Protein AF-A0A061HYV7-F1 (afdb_monomer_lite)

Organism: Cricetulus griseus (NCBI:txid10029)

Secondary structure (DSSP, 8-state):
-------SSSSSSTT---TT----SS-HHHHHHHHHHHHHHHHHHHHHHHHHS-SSPPPHHHHHHHHHHHHHHHIIIIIIHHHHHHTTTTTT---HHHHHHHHHTT---HHHHHHTTTTTS-TT-IIIIIIIIIIIHHHHHHHHHHHHHHHHHHHHHHHHHHHHHHHHHHHS---------TT---HHHHHHHHHHHTT-TT---------------S----------

Radius of gyration: 35.51 Å; chains: 1; bounding box: 68×39×111 Å

Sequence (228 aa):
MTTNMGPLHPYWPRHLRLDNFVPNDLPTWYILVGLFSVSGVLIVTTWLLSSRASVAPLGKCRRLALCWFAVCAFIHLVIEGWFSFYHGILLEDQAVLSQLCQMYGDVLYFLTEYHDGFQHGELGHPLYFWFYFVFLNGIWLVVPAILIFDAIKHLTHAQTNLDSKKCESFLSPEFRSFAVDPQITSLDVLQHILIRAFDLNGFEFGFGFGIFETVVDYSSQASLELAM

Structure (mmCIF, N/CA/C/O backbone):
data_AF-A0A061HYV7-F1
#
_entry.id   AF-A0A061HYV7-F1
#
loop_
_atom_site.group_PDB
_atom_site.id
_atom_site.type_symbol
_atom_site.label_atom_id
_atom_site.label_alt_id
_atom_site.label_comp_id
_atom_site.label_asym_id
_atom_site.label_entity_id
_atom_site.label_seq_id
_atom_site.pdbx_PDB_ins_code
_atom_site.Cartn_x
_atom_site.Cartn_y
_atom_site.Cartn_z
_atom_site.occupancy
_atom_site.B_iso_or_equiv
_atom_site.auth_seq_id
_atom_site.auth_comp_id
_atom_site.auth_asym_id
_atom_site.auth_atom_id
_atom_site.pdbx_PDB_model_num
ATOM 1 N N . MET A 1 1 ? 19.429 1.397 -47.716 1.00 37.47 1 MET A N 1
ATOM 2 C CA . MET A 1 1 ? 19.965 1.289 -46.344 1.00 37.47 1 MET A CA 1
ATOM 3 C C . MET A 1 1 ? 18.765 1.312 -45.409 1.00 37.47 1 MET A C 1
ATOM 5 O O . MET A 1 1 ? 18.225 2.373 -45.146 1.00 37.47 1 MET A O 1
ATOM 9 N N . THR A 1 2 ? 18.228 0.146 -45.059 1.00 40.19 2 THR A N 1
ATOM 10 C CA . THR A 1 2 ? 17.077 0.022 -44.153 1.00 40.19 2 THR A CA 1
ATOM 11 C C . THR A 1 2 ? 17.611 0.081 -42.727 1.00 40.19 2 THR A C 1
ATOM 13 O O . THR A 1 2 ? 18.225 -0.878 -42.264 1.00 40.19 2 THR A O 1
ATOM 16 N N . THR A 1 3 ? 17.468 1.220 -42.053 1.00 50.56 3 THR A N 1
ATOM 17 C CA . THR A 1 3 ? 17.769 1.316 -40.622 1.00 50.56 3 THR A CA 1
ATOM 18 C C . THR A 1 3 ? 16.799 0.394 -39.888 1.00 50.56 3 THR A C 1
ATOM 20 O O . THR A 1 3 ? 15.587 0.569 -39.993 1.00 50.56 3 THR A O 1
ATOM 23 N N . ASN A 1 4 ? 17.324 -0.628 -39.208 1.00 47.75 4 ASN A N 1
ATOM 24 C CA . ASN A 1 4 ? 16.553 -1.507 -38.331 1.00 47.75 4 ASN A CA 1
ATOM 25 C C . ASN A 1 4 ? 15.919 -0.658 -37.218 1.00 47.75 4 ASN A C 1
ATOM 27 O O . ASN A 1 4 ? 16.544 -0.417 -36.191 1.00 47.75 4 ASN A O 1
ATOM 31 N N . MET A 1 5 ? 14.692 -0.185 -37.432 1.00 56.28 5 MET A N 1
ATOM 32 C CA . MET A 1 5 ? 13.875 0.489 -36.421 1.00 56.28 5 MET A CA 1
ATOM 33 C C . MET A 1 5 ? 13.241 -0.580 -35.524 1.00 56.28 5 MET A C 1
ATOM 35 O O . MET A 1 5 ? 12.027 -0.775 -35.529 1.00 56.28 5 MET A O 1
ATOM 39 N N . GLY A 1 6 ? 14.072 -1.345 -34.810 1.00 54.19 6 GLY A N 1
ATOM 40 C CA . GLY A 1 6 ? 13.582 -2.109 -33.665 1.00 54.19 6 GLY A CA 1
ATOM 41 C C . GLY A 1 6 ? 12.996 -1.141 -32.625 1.00 54.19 6 GLY A C 1
ATOM 42 O O . GLY A 1 6 ? 13.392 0.028 -32.610 1.00 54.19 6 GLY A O 1
ATOM 43 N N . PRO A 1 7 ? 12.050 -1.579 -31.777 1.00 56.41 7 PRO A N 1
ATOM 44 C CA . PRO A 1 7 ? 11.530 -0.720 -30.722 1.00 56.41 7 PRO A CA 1
ATOM 45 C C . PRO A 1 7 ? 12.686 -0.235 -29.839 1.00 56.41 7 PRO A C 1
ATOM 47 O O . PRO A 1 7 ? 13.469 -1.051 -29.354 1.00 56.41 7 PRO A O 1
ATOM 50 N N . LEU A 1 8 ? 12.790 1.083 -29.638 1.00 77.31 8 LEU A N 1
ATOM 51 C CA . LEU A 1 8 ? 13.821 1.693 -28.788 1.00 77.31 8 LEU A CA 1
ATOM 52 C C . LEU A 1 8 ? 13.651 1.265 -27.318 1.00 77.31 8 LEU A C 1
ATOM 54 O O . LEU A 1 8 ? 14.623 1.207 -26.573 1.00 77.31 8 LEU A O 1
ATOM 58 N N . HIS A 1 9 ? 12.419 0.926 -26.925 1.00 83.88 9 HIS A N 1
ATOM 59 C CA . HIS A 1 9 ? 12.044 0.515 -25.577 1.00 83.88 9 HIS A CA 1
ATOM 60 C C . HIS A 1 9 ? 10.984 -0.607 -25.580 1.00 83.88 9 HIS A C 1
ATOM 62 O O . HIS A 1 9 ? 10.247 -0.787 -26.558 1.00 83.88 9 HIS A O 1
ATOM 68 N N . PRO A 1 10 ? 10.859 -1.368 -24.476 1.00 83.62 10 PRO A N 1
ATOM 69 C CA . PRO A 1 10 ? 9.911 -2.472 -24.371 1.00 83.62 10 PRO A CA 1
ATOM 70 C C . PRO A 1 10 ? 8.465 -2.043 -24.059 1.00 83.62 10 PRO A C 1
ATOM 72 O O . PRO A 1 10 ? 7.575 -2.879 -24.208 1.00 83.62 10 PRO A O 1
ATOM 75 N N . TYR A 1 11 ? 8.223 -0.791 -23.659 1.00 83.06 11 TYR A N 1
ATOM 76 C CA . TYR A 1 11 ? 6.893 -0.295 -23.270 1.00 83.06 11 TYR A CA 1
ATOM 77 C C . TYR A 1 11 ? 5.902 -0.169 -24.436 1.00 83.06 11 TYR A C 1
ATOM 79 O O . TYR A 1 11 ? 6.294 -0.001 -25.597 1.00 83.06 11 TYR A O 1
ATOM 87 N N . TRP A 1 12 ? 4.613 -0.251 -24.109 1.00 81.50 12 TRP A N 1
ATOM 88 C CA . TRP A 1 12 ? 3.507 0.043 -25.015 1.00 81.50 12 TRP A CA 1
ATOM 89 C C . TRP A 1 12 ? 3.041 1.492 -24.788 1.00 81.50 12 TRP A C 1
ATOM 91 O O . TRP A 1 12 ? 3.043 1.927 -23.646 1.00 81.50 12 TRP A O 1
ATOM 101 N N . PRO A 1 13 ? 2.655 2.252 -25.827 1.00 85.75 13 PRO A N 1
ATOM 102 C CA . PRO A 1 13 ? 2.677 1.910 -27.244 1.00 85.75 13 PRO A CA 1
ATOM 103 C C . PRO A 1 13 ? 4.090 1.952 -27.852 1.00 85.75 13 PRO A C 1
ATOM 105 O O . PRO A 1 13 ? 4.899 2.830 -27.572 1.00 85.75 13 PRO A O 1
ATOM 108 N N . ARG A 1 14 ? 4.381 1.017 -28.770 1.00 82.25 14 ARG A N 1
ATOM 109 C CA . ARG A 1 14 ? 5.732 0.798 -29.345 1.00 82.25 14 ARG A CA 1
ATOM 110 C C . ARG A 1 14 ? 6.305 1.970 -30.152 1.00 82.25 14 ARG A C 1
ATOM 112 O O . ARG A 1 14 ? 7.486 1.955 -30.481 1.00 82.25 14 ARG A O 1
ATOM 119 N N . HIS A 1 15 ? 5.459 2.917 -30.549 1.00 80.81 15 HIS A N 1
ATOM 120 C CA . HIS A 1 15 ? 5.845 4.082 -31.346 1.00 80.81 15 HIS A CA 1
ATOM 121 C C . HIS A 1 15 ? 6.175 5.312 -30.489 1.00 80.81 15 HIS A C 1
ATOM 123 O O . HIS A 1 15 ? 6.541 6.350 -31.046 1.00 80.81 15 HIS A O 1
ATOM 129 N N . LEU A 1 16 ? 6.024 5.209 -29.165 1.00 83.00 16 LEU A N 1
ATOM 130 C CA . LEU A 1 16 ? 6.427 6.251 -28.234 1.00 83.00 16 LEU A CA 1
ATOM 131 C C . LEU A 1 16 ? 7.936 6.511 -28.386 1.00 83.00 16 LEU A C 1
ATOM 133 O O . LEU A 1 16 ? 8.723 5.612 -28.681 1.00 83.00 16 LEU A O 1
ATOM 137 N N . ARG A 1 17 ? 8.346 7.775 -28.264 1.00 81.38 17 ARG A N 1
ATOM 138 C CA . ARG A 1 17 ? 9.764 8.145 -28.264 1.00 81.38 17 ARG A CA 1
ATOM 139 C C . ARG A 1 17 ? 10.174 8.451 -26.838 1.00 81.38 17 ARG A C 1
ATOM 141 O O . ARG A 1 17 ? 9.750 9.456 -26.279 1.00 81.38 17 ARG A O 1
ATOM 148 N N . LEU A 1 18 ? 10.974 7.557 -26.272 1.00 81.12 18 LEU A N 1
ATOM 149 C CA . LEU A 1 18 ? 11.608 7.741 -24.975 1.00 81.12 18 LEU A CA 1
ATOM 150 C C . LEU A 1 18 ? 13.055 8.165 -25.208 1.00 81.12 18 LEU A C 1
ATOM 152 O O . LEU A 1 18 ? 13.965 7.333 -25.263 1.00 81.12 18 LEU A O 1
ATOM 156 N N . ASP A 1 19 ? 13.233 9.466 -25.418 1.00 74.06 19 ASP A N 1
ATOM 157 C CA . ASP A 1 19 ? 14.551 10.072 -25.540 1.00 74.06 19 ASP A CA 1
ATOM 158 C C . ASP A 1 19 ? 15.257 9.874 -24.185 1.00 74.06 19 ASP A C 1
ATOM 160 O O . ASP A 1 19 ? 14.754 10.319 -23.158 1.00 74.06 19 ASP A O 1
ATOM 164 N N . ASN A 1 20 ? 16.372 9.136 -24.184 1.00 83.62 20 ASN A N 1
ATOM 165 C CA . ASN A 1 20 ? 17.176 8.737 -23.013 1.00 83.62 20 ASN A CA 1
ATOM 166 C C . ASN A 1 20 ? 16.743 7.471 -22.246 1.00 83.62 20 ASN A C 1
ATOM 168 O O . ASN A 1 20 ? 17.180 7.252 -21.118 1.00 83.62 20 ASN A O 1
ATOM 172 N N . PHE A 1 21 ? 15.952 6.583 -22.852 1.00 86.19 21 PHE A N 1
ATOM 173 C CA . PHE A 1 21 ? 15.702 5.270 -22.252 1.00 86.19 21 PHE A CA 1
ATOM 174 C C . PHE A 1 21 ? 16.975 4.413 -22.168 1.00 86.19 21 PHE A C 1
ATOM 176 O O . PHE A 1 21 ? 17.579 4.068 -23.188 1.00 86.19 21 PHE A O 1
ATOM 183 N N . VAL A 1 22 ? 17.333 4.012 -20.947 1.00 87.88 22 VAL A N 1
ATOM 184 C CA . VAL A 1 22 ? 18.389 3.040 -20.663 1.00 87.88 22 VAL A CA 1
ATOM 185 C C . VAL A 1 22 ? 17.752 1.802 -20.021 1.00 87.88 22 VAL A C 1
ATOM 187 O O . VAL A 1 22 ? 17.182 1.912 -18.934 1.00 87.88 22 VAL A O 1
ATOM 190 N N . PRO A 1 23 ? 17.838 0.615 -20.655 1.00 87.19 23 PRO A N 1
ATOM 191 C CA . PRO A 1 23 ? 17.336 -0.619 -20.062 1.00 87.19 23 PRO A CA 1
ATOM 192 C C . PRO A 1 23 ? 18.006 -0.917 -18.719 1.00 87.19 23 PRO A C 1
ATOM 194 O O . PRO A 1 23 ? 19.214 -0.726 -18.587 1.00 87.19 23 PRO A O 1
ATOM 197 N N . ASN A 1 24 ? 17.232 -1.455 -17.774 1.00 89.75 24 ASN A N 1
ATOM 198 C CA . ASN A 1 24 ? 17.733 -1.926 -16.482 1.00 89.75 24 ASN A CA 1
ATOM 199 C C . ASN A 1 24 ? 18.967 -2.830 -16.642 1.00 89.75 24 ASN A C 1
ATOM 201 O O . ASN A 1 24 ? 18.924 -3.827 -17.372 1.00 89.75 24 ASN A O 1
ATOM 205 N N . ASP A 1 25 ? 20.042 -2.509 -15.921 1.00 91.62 25 ASP A N 1
ATOM 206 C CA . ASP A 1 25 ? 21.255 -3.328 -15.859 1.00 91.62 25 ASP A CA 1
ATOM 207 C C . ASP A 1 25 ? 21.087 -4.566 -14.959 1.00 91.62 25 ASP A C 1
ATOM 209 O O . ASP A 1 25 ? 21.740 -5.595 -15.175 1.00 91.62 25 ASP A O 1
ATOM 213 N N . LEU A 1 26 ? 20.169 -4.507 -13.987 1.00 90.12 26 LEU A N 1
ATOM 214 C CA . LEU A 1 26 ? 19.812 -5.637 -13.142 1.00 90.12 26 LEU A CA 1
ATOM 215 C C . LEU A 1 26 ? 18.694 -6.471 -13.776 1.00 90.12 26 LEU A C 1
ATOM 217 O O . LEU A 1 26 ? 17.670 -5.943 -14.222 1.00 90.12 26 LEU A O 1
ATOM 221 N N . PRO A 1 27 ? 18.810 -7.810 -13.742 1.00 92.00 27 PRO A N 1
ATOM 222 C CA . PRO A 1 27 ? 17.726 -8.661 -14.190 1.00 92.00 27 PRO A CA 1
ATOM 223 C C . PRO A 1 27 ? 16.528 -8.548 -13.236 1.00 92.00 27 PRO A C 1
ATOM 225 O O . PRO A 1 27 ? 16.685 -8.530 -12.013 1.00 92.00 27 PRO A O 1
ATOM 228 N N . THR A 1 28 ? 15.311 -8.570 -13.788 1.00 88.00 28 THR A N 1
ATOM 229 C CA . THR A 1 28 ? 14.042 -8.414 -13.051 1.00 88.00 28 THR A CA 1
ATOM 230 C C . THR A 1 28 ? 13.942 -9.273 -11.789 1.00 88.00 28 THR A C 1
ATOM 232 O O . THR A 1 28 ? 13.492 -8.798 -10.749 1.00 88.00 28 THR A O 1
ATOM 235 N N . TRP A 1 29 ? 14.387 -10.532 -11.840 1.00 90.00 29 TRP A N 1
ATOM 236 C CA . TRP A 1 29 ? 14.315 -11.433 -10.686 1.00 90.00 29 TRP A CA 1
ATOM 237 C C . TRP A 1 29 ? 15.142 -10.937 -9.492 1.00 90.00 29 TRP A C 1
ATOM 239 O O . TRP A 1 29 ? 14.737 -11.151 -8.354 1.00 90.00 29 TRP A O 1
ATOM 249 N N . TYR A 1 30 ? 16.266 -10.254 -9.728 1.00 93.00 30 TYR A N 1
ATOM 250 C CA . TYR A 1 30 ? 17.123 -9.735 -8.664 1.00 93.00 30 TYR A CA 1
ATOM 251 C C . TYR A 1 30 ? 16.425 -8.595 -7.919 1.00 93.00 30 TYR A C 1
ATOM 253 O O . TYR A 1 30 ? 16.386 -8.573 -6.688 1.00 93.00 30 TYR A O 1
ATOM 261 N N . ILE A 1 31 ? 15.785 -7.701 -8.675 1.00 91.69 31 ILE A N 1
ATOM 262 C CA . ILE A 1 31 ? 14.974 -6.608 -8.134 1.00 91.69 31 ILE A CA 1
ATOM 263 C C . ILE A 1 31 ? 13.790 -7.174 -7.329 1.00 91.69 31 ILE A C 1
ATOM 265 O O . ILE A 1 31 ? 13.531 -6.726 -6.212 1.00 91.69 31 ILE A O 1
ATOM 269 N N . LEU A 1 32 ? 13.116 -8.211 -7.843 1.00 91.06 32 LEU A N 1
ATOM 270 C CA . LEU A 1 32 ? 12.018 -8.883 -7.138 1.00 91.06 32 LEU A CA 1
ATOM 271 C C . LEU A 1 32 ? 12.479 -9.554 -5.839 1.00 91.06 32 LEU A C 1
ATOM 273 O O . LEU A 1 32 ? 11.816 -9.411 -4.814 1.00 91.06 32 LEU A 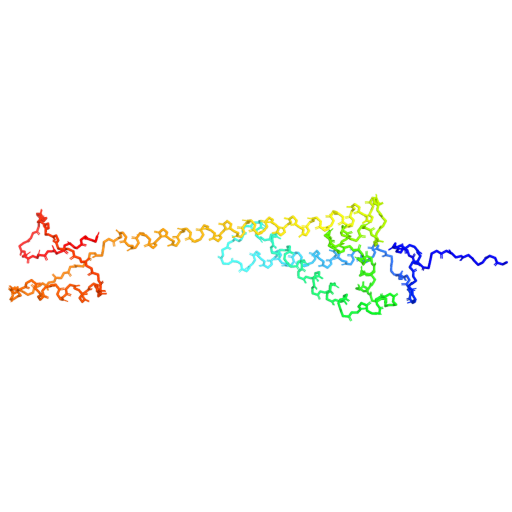O 1
ATOM 277 N N . VAL A 1 33 ? 13.616 -10.255 -5.849 1.00 93.94 33 VAL A N 1
ATOM 278 C CA . VAL A 1 33 ? 14.187 -10.857 -4.633 1.00 93.94 33 VAL A CA 1
ATOM 279 C C . VAL A 1 33 ? 14.485 -9.780 -3.593 1.00 93.94 33 VAL A C 1
ATOM 281 O O . VAL A 1 33 ? 14.143 -9.967 -2.425 1.00 93.94 33 VAL A O 1
ATOM 284 N N . GLY A 1 34 ? 15.053 -8.643 -4.002 1.00 92.81 34 GLY A N 1
ATOM 285 C CA . GLY A 1 34 ? 15.270 -7.493 -3.123 1.00 92.81 34 GLY A CA 1
ATOM 286 C C . GLY A 1 34 ? 13.967 -6.977 -2.506 1.00 92.81 34 GLY A C 1
ATOM 287 O O . GLY A 1 34 ? 13.864 -6.881 -1.281 1.00 92.81 34 GLY A O 1
ATOM 288 N N . LEU A 1 35 ? 12.949 -6.732 -3.337 1.00 91.88 35 LEU A N 1
ATOM 289 C CA . LEU A 1 35 ? 11.630 -6.266 -2.905 1.00 91.88 35 LEU A CA 1
ATOM 290 C C . LEU A 1 35 ? 10.987 -7.228 -1.893 1.00 91.88 35 LEU A C 1
ATOM 292 O O . LEU A 1 35 ? 10.653 -6.824 -0.779 1.00 91.88 35 LEU A O 1
ATOM 296 N N . PHE A 1 36 ? 10.868 -8.512 -2.243 1.00 93.44 36 PHE A N 1
ATOM 297 C CA . PHE A 1 36 ? 10.248 -9.517 -1.376 1.00 93.44 36 PHE A CA 1
ATOM 298 C C . PHE A 1 36 ? 11.038 -9.757 -0.088 1.00 93.44 36 PHE A C 1
ATOM 300 O O . PHE A 1 36 ? 10.432 -10.006 0.955 1.00 93.44 36 PHE A O 1
ATOM 307 N N . SER A 1 37 ? 12.369 -9.643 -0.122 1.00 95.75 37 SER A N 1
ATOM 308 C CA . SER A 1 37 ? 13.204 -9.780 1.077 1.00 95.75 37 SER A CA 1
ATOM 309 C C . SER A 1 37 ? 12.962 -8.635 2.058 1.00 95.75 37 SER A C 1
ATOM 311 O O . SER A 1 37 ? 12.708 -8.882 3.238 1.00 95.75 37 SER A O 1
ATOM 313 N N . VAL A 1 38 ? 12.972 -7.384 1.582 1.00 95.88 38 VAL A N 1
ATOM 314 C CA . VAL A 1 38 ? 12.718 -6.204 2.428 1.00 95.88 38 VAL A CA 1
ATOM 315 C C . VAL A 1 38 ? 11.293 -6.232 2.982 1.00 95.88 38 VAL A C 1
ATOM 317 O O . VAL A 1 38 ? 11.103 -6.072 4.189 1.00 95.88 38 VAL A O 1
ATOM 320 N N . SER A 1 39 ? 10.291 -6.519 2.145 1.00 96.06 39 SER A N 1
ATOM 321 C CA . SER A 1 39 ? 8.906 -6.673 2.606 1.00 96.06 39 SER A CA 1
ATOM 322 C C . SER A 1 39 ? 8.750 -7.823 3.607 1.00 96.06 39 SER A C 1
ATOM 324 O O . SER A 1 39 ? 8.050 -7.671 4.605 1.00 96.06 39 SER A O 1
ATOM 326 N N . GLY A 1 40 ? 9.438 -8.950 3.405 1.00 96.25 40 GLY A N 1
ATOM 327 C CA . GLY A 1 40 ? 9.437 -10.078 4.339 1.00 96.25 40 GLY A CA 1
ATOM 328 C C . GLY A 1 40 ? 9.998 -9.706 5.713 1.00 96.25 40 GLY A C 1
ATOM 329 O O . GLY A 1 40 ? 9.380 -10.011 6.735 1.00 96.25 40 GLY A O 1
ATOM 330 N N . VAL A 1 41 ? 11.120 -8.979 5.755 1.00 97.12 41 VAL A N 1
ATOM 331 C CA . VAL A 1 41 ? 11.698 -8.459 7.006 1.00 97.12 41 VAL A CA 1
ATOM 332 C C . VAL A 1 41 ? 10.735 -7.491 7.693 1.00 97.12 41 VAL A C 1
ATOM 334 O O . VAL A 1 41 ? 10.523 -7.599 8.903 1.00 97.12 41 VAL A O 1
ATOM 337 N N . LEU A 1 42 ? 10.095 -6.587 6.947 1.00 96.62 42 LEU A N 1
ATOM 338 C CA . LEU A 1 42 ? 9.085 -5.672 7.489 1.00 96.62 42 LEU A CA 1
ATOM 339 C C . LEU A 1 42 ? 7.880 -6.417 8.081 1.00 96.62 42 LEU A C 1
ATOM 341 O O . LEU A 1 42 ? 7.422 -6.082 9.174 1.00 96.62 42 LEU A O 1
ATOM 345 N N . ILE A 1 43 ? 7.393 -7.466 7.415 1.00 96.44 43 ILE A N 1
ATOM 346 C CA . ILE A 1 43 ? 6.284 -8.285 7.919 1.00 96.44 43 ILE A CA 1
ATOM 347 C C . ILE A 1 43 ? 6.692 -9.000 9.208 1.00 96.44 43 ILE A C 1
ATOM 349 O O . ILE A 1 43 ? 5.970 -8.931 10.201 1.00 96.44 43 ILE A O 1
ATOM 353 N N . VAL A 1 44 ? 7.854 -9.661 9.226 1.00 95.81 44 VAL A N 1
ATOM 354 C CA . VAL A 1 44 ? 8.335 -10.398 10.405 1.00 95.81 44 VAL A CA 1
ATOM 355 C C . VAL A 1 44 ? 8.545 -9.456 11.588 1.00 95.81 44 VAL A C 1
ATOM 357 O O . VAL A 1 44 ? 8.072 -9.736 12.690 1.00 95.81 44 VAL A O 1
ATOM 360 N N . THR A 1 45 ? 9.208 -8.320 11.375 1.00 94.88 45 THR A N 1
ATOM 361 C CA . THR A 1 45 ? 9.439 -7.322 12.429 1.00 94.88 45 THR A CA 1
ATOM 362 C C . THR A 1 45 ? 8.122 -6.769 12.974 1.00 94.88 45 THR A C 1
ATOM 364 O O . THR A 1 45 ? 7.908 -6.805 14.187 1.00 94.88 45 THR A O 1
ATOM 367 N N . THR A 1 46 ? 7.190 -6.366 12.108 1.00 94.69 46 THR A N 1
ATOM 368 C CA . THR A 1 46 ? 5.853 -5.891 12.512 1.00 94.69 46 THR A CA 1
ATOM 369 C C . THR A 1 46 ? 5.064 -6.968 13.262 1.00 94.69 46 THR A C 1
ATOM 371 O O . THR A 1 46 ? 4.425 -6.701 14.286 1.00 94.69 46 THR A O 1
ATOM 374 N N . TRP A 1 47 ? 5.137 -8.221 12.809 1.00 94.25 47 TRP A N 1
ATOM 375 C CA . TRP A 1 47 ? 4.493 -9.346 13.476 1.00 94.25 47 TRP A CA 1
ATOM 376 C C . TRP A 1 47 ? 5.054 -9.559 14.885 1.00 94.25 47 TRP A C 1
ATOM 378 O O . TRP A 1 47 ? 4.278 -9.682 15.833 1.00 94.25 47 TRP A O 1
ATOM 388 N N . LEU A 1 48 ? 6.378 -9.552 15.052 1.00 92.62 48 LEU A N 1
ATOM 389 C CA . LEU A 1 48 ? 7.030 -9.726 16.352 1.00 92.62 48 LEU A CA 1
ATOM 390 C C . LEU A 1 48 ? 6.736 -8.560 17.305 1.00 92.62 48 LEU A C 1
ATOM 392 O O . LEU A 1 48 ? 6.424 -8.788 18.478 1.00 92.62 48 LEU A O 1
ATOM 396 N N . LEU A 1 49 ? 6.768 -7.322 16.806 1.00 91.00 49 LEU A N 1
ATOM 397 C CA . LEU A 1 49 ? 6.426 -6.134 17.589 1.00 91.00 49 LEU A CA 1
ATOM 398 C C . LEU A 1 49 ? 4.965 -6.173 18.047 1.00 91.00 49 LEU A C 1
ATOM 400 O O . LEU A 1 49 ? 4.696 -5.988 19.232 1.00 91.00 49 LEU A O 1
ATOM 404 N N . SER A 1 50 ? 4.032 -6.524 17.158 1.00 89.69 50 SER A N 1
ATOM 405 C CA . SER A 1 50 ? 2.608 -6.634 17.511 1.00 89.69 50 SER A CA 1
ATOM 406 C C . SER A 1 50 ? 2.309 -7.738 18.533 1.00 89.69 50 SER A C 1
ATOM 408 O O . SER A 1 50 ? 1.341 -7.612 19.275 1.00 89.69 50 SER A O 1
ATOM 410 N N . SER A 1 51 ? 3.131 -8.794 18.626 1.00 81.81 51 SER A N 1
ATOM 411 C CA . SER A 1 51 ? 3.011 -9.782 19.716 1.00 81.81 51 SER A CA 1
ATOM 412 C C . SER A 1 51 ? 3.535 -9.298 21.061 1.00 81.81 51 SER A C 1
ATOM 414 O O . SER A 1 51 ? 3.073 -9.788 22.086 1.00 81.81 51 SER A O 1
ATOM 416 N N . ARG A 1 52 ? 4.531 -8.405 21.075 1.00 80.25 52 ARG A N 1
ATOM 417 C CA . ARG A 1 52 ? 5.219 -7.990 22.309 1.00 80.25 52 ARG A CA 1
ATOM 418 C C . ARG A 1 52 ? 4.658 -6.701 22.903 1.00 80.25 52 ARG A C 1
ATOM 420 O O . ARG A 1 52 ? 4.763 -6.510 24.106 1.00 80.25 52 ARG A O 1
ATOM 427 N N . ALA A 1 53 ? 4.089 -5.827 22.074 1.00 67.25 53 ALA A N 1
ATOM 428 C CA . ALA A 1 53 ? 3.669 -4.484 22.469 1.00 67.25 53 ALA A CA 1
ATOM 429 C C . ALA A 1 53 ? 2.208 -4.384 22.953 1.00 67.25 53 ALA A C 1
ATOM 431 O O . ALA A 1 53 ? 1.788 -3.322 23.405 1.00 67.25 53 ALA A O 1
ATOM 432 N N . SER A 1 54 ? 1.400 -5.443 22.842 1.00 63.50 54 SER A N 1
ATOM 433 C CA . SER A 1 54 ? -0.042 -5.343 23.081 1.00 63.50 54 SER A CA 1
ATOM 434 C C . SER A 1 54 ? -0.419 -5.618 24.546 1.00 63.50 54 SER A C 1
ATOM 436 O O . SER A 1 54 ? -0.314 -6.757 24.997 1.00 63.50 54 SER A O 1
ATOM 438 N N . VAL A 1 55 ? -0.923 -4.599 25.258 1.00 67.50 55 VAL A N 1
ATOM 439 C CA . VAL A 1 55 ? -1.482 -4.701 26.632 1.00 67.50 55 VAL A CA 1
ATOM 440 C C . VAL A 1 55 ? -2.656 -5.692 26.703 1.00 67.50 55 VAL A C 1
ATOM 442 O O . VAL A 1 55 ? -2.884 -6.323 27.730 1.00 67.50 55 VAL A O 1
ATOM 445 N N . ALA A 1 56 ? -3.357 -5.886 25.583 1.00 71.12 56 ALA A N 1
ATOM 446 C CA . ALA A 1 56 ? -4.315 -6.962 25.366 1.00 71.12 56 ALA A CA 1
ATOM 447 C C . ALA A 1 56 ? -3.934 -7.728 24.087 1.00 71.12 56 ALA A C 1
ATOM 449 O O . ALA A 1 56 ? -3.615 -7.083 23.086 1.00 71.12 56 ALA A O 1
ATOM 450 N N . PRO A 1 57 ? -3.965 -9.072 24.076 1.00 76.19 57 PRO A N 1
ATOM 451 C CA . PRO A 1 57 ? -3.515 -9.861 22.934 1.00 76.19 57 PRO A CA 1
ATOM 452 C C . PRO A 1 57 ? -4.337 -9.542 21.678 1.00 76.19 57 PRO A C 1
ATOM 454 O O . PRO A 1 57 ? -5.541 -9.796 21.613 1.00 76.19 57 PRO A O 1
ATOM 457 N N . LEU A 1 58 ? -3.677 -8.999 20.652 1.00 82.88 58 LEU A N 1
ATOM 458 C CA . LEU A 1 58 ? -4.311 -8.734 19.362 1.00 82.88 58 LEU A CA 1
ATOM 459 C C . LEU A 1 58 ? -4.616 -10.047 18.630 1.00 82.88 58 LEU A C 1
ATOM 461 O O . LEU A 1 58 ? -3.754 -10.918 18.480 1.00 82.88 58 LEU A O 1
ATOM 465 N N . GLY A 1 59 ? -5.837 -10.163 18.105 1.00 87.81 59 GLY A N 1
ATOM 466 C CA . GLY A 1 59 ? -6.226 -11.279 17.244 1.00 87.81 59 GLY A CA 1
ATOM 467 C C . GLY A 1 59 ? -5.360 -11.368 15.981 1.00 87.81 59 GLY A C 1
ATOM 468 O O . GLY A 1 59 ? -4.875 -10.357 15.466 1.00 87.81 59 GLY A O 1
ATOM 469 N N . LYS A 1 60 ? -5.198 -12.585 15.446 1.00 88.94 60 LYS A N 1
ATOM 470 C CA . LYS A 1 60 ? -4.349 -12.869 14.270 1.00 88.94 60 LYS A CA 1
ATOM 471 C C . LYS A 1 60 ? -4.684 -11.975 13.066 1.00 88.94 60 LYS A C 1
ATOM 473 O O . LYS A 1 60 ? -3.772 -11.456 12.435 1.00 88.94 60 LYS A O 1
ATOM 478 N N . CYS A 1 61 ? -5.970 -11.732 12.800 1.00 90.50 61 CYS A N 1
ATOM 479 C CA . CYS A 1 61 ? -6.421 -10.882 11.693 1.00 90.50 61 CYS A CA 1
ATOM 480 C C . CYS A 1 61 ? -5.980 -9.419 11.848 1.00 90.50 61 CYS A C 1
ATOM 482 O O . CYS A 1 61 ? -5.526 -8.818 10.881 1.00 90.50 61 CYS A O 1
ATOM 484 N N . ARG A 1 62 ? -6.030 -8.858 13.067 1.00 91.06 62 ARG A N 1
ATOM 485 C CA . ARG A 1 62 ? -5.560 -7.482 13.318 1.00 91.06 62 ARG A CA 1
ATOM 486 C C . ARG A 1 62 ? -4.052 -7.370 13.127 1.00 91.06 62 ARG A C 1
ATOM 488 O O . ARG A 1 62 ? -3.570 -6.396 12.567 1.00 91.06 62 ARG A O 1
ATOM 495 N N . ARG A 1 63 ? -3.302 -8.390 13.551 1.00 91.88 63 ARG A N 1
ATOM 496 C CA . ARG A 1 63 ? -1.848 -8.447 13.346 1.00 91.88 63 ARG A CA 1
ATOM 497 C C . ARG A 1 63 ? -1.486 -8.551 11.866 1.00 91.88 63 ARG A C 1
ATOM 499 O O . ARG A 1 63 ? -0.549 -7.889 11.429 1.00 91.88 63 ARG A O 1
ATOM 506 N N . LEU A 1 64 ? -2.252 -9.321 11.092 1.00 93.19 64 LEU A N 1
ATOM 507 C CA . LEU A 1 64 ? -2.099 -9.380 9.638 1.00 93.19 64 LEU A CA 1
ATOM 508 C C . LEU A 1 64 ? -2.409 -8.024 8.986 1.00 93.19 64 LEU A C 1
ATOM 510 O O . LEU A 1 64 ? -1.640 -7.578 8.143 1.00 93.19 64 LEU A O 1
ATOM 514 N N . ALA A 1 65 ? -3.464 -7.333 9.431 1.00 94.00 65 ALA A N 1
ATOM 515 C CA . ALA A 1 65 ? -3.781 -5.981 8.971 1.00 94.00 65 ALA A CA 1
ATOM 516 C C . ALA A 1 65 ? -2.650 -4.982 9.278 1.00 94.00 65 ALA A C 1
ATOM 518 O O . ALA A 1 65 ? -2.300 -4.177 8.423 1.00 94.00 65 ALA A O 1
ATOM 519 N N . LEU A 1 66 ? -2.012 -5.065 10.453 1.00 94.06 66 LEU A N 1
ATOM 520 C CA . LEU A 1 66 ? -0.836 -4.242 10.773 1.00 94.06 66 LEU A CA 1
ATOM 521 C C . LEU A 1 66 ? 0.345 -4.525 9.836 1.00 94.06 66 LEU A C 1
ATOM 523 O O . LEU A 1 66 ? 1.004 -3.592 9.389 1.00 94.06 66 LEU A O 1
ATOM 527 N N . CYS A 1 67 ? 0.598 -5.796 9.510 1.00 95.31 67 CYS A N 1
ATOM 528 C CA . CYS A 1 67 ? 1.638 -6.162 8.544 1.00 95.31 67 CYS A CA 1
ATOM 529 C C . CYS A 1 67 ? 1.317 -5.615 7.145 1.00 95.31 67 CYS A C 1
ATOM 531 O O . CYS A 1 67 ? 2.208 -5.096 6.479 1.00 95.31 67 CYS A O 1
ATOM 533 N N . TRP A 1 68 ? 0.049 -5.681 6.726 1.00 94.50 68 TRP A N 1
ATOM 534 C CA . TRP A 1 68 ? -0.424 -5.066 5.485 1.00 94.50 68 TRP A CA 1
ATOM 535 C C . TRP A 1 68 ? -0.165 -3.554 5.470 1.00 94.50 68 TRP A C 1
ATOM 537 O O . TRP A 1 68 ? 0.477 -3.064 4.546 1.00 94.50 68 TRP A O 1
ATOM 547 N N . PHE A 1 69 ? -0.556 -2.823 6.521 1.00 95.56 69 PHE A N 1
ATOM 548 C CA . PHE A 1 69 ? -0.291 -1.383 6.621 1.00 95.56 69 PHE A CA 1
ATOM 549 C C . PHE A 1 69 ? 1.205 -1.044 6.600 1.00 95.56 69 PHE A C 1
ATOM 551 O O . PHE A 1 69 ? 1.585 -0.053 5.983 1.00 95.56 69 PHE A O 1
ATOM 558 N N . ALA A 1 70 ? 2.059 -1.861 7.224 1.00 95.94 70 ALA A N 1
ATOM 559 C CA . ALA A 1 70 ? 3.508 -1.669 7.178 1.00 95.94 70 ALA A CA 1
ATOM 560 C C . ALA A 1 70 ? 4.067 -1.825 5.752 1.00 95.94 70 ALA A C 1
ATOM 562 O O . ALA A 1 70 ? 4.895 -1.022 5.323 1.00 95.94 70 ALA A O 1
ATOM 563 N N . VAL A 1 71 ? 3.582 -2.816 4.996 1.00 94.69 71 VAL A N 1
ATOM 564 C CA . VAL A 1 71 ? 3.947 -2.995 3.582 1.00 94.69 71 VAL A CA 1
ATOM 565 C C . VAL A 1 71 ? 3.417 -1.841 2.729 1.00 94.69 71 VAL A C 1
ATOM 567 O O . VAL A 1 71 ? 4.175 -1.295 1.933 1.00 94.69 71 VAL A O 1
ATOM 570 N N . CYS A 1 72 ? 2.168 -1.406 2.927 1.00 94.44 72 CYS A N 1
ATOM 571 C CA . CYS A 1 72 ? 1.620 -0.233 2.239 1.00 94.44 72 CYS A CA 1
ATOM 572 C C . CYS A 1 72 ? 2.454 1.024 2.507 1.00 94.44 72 CYS A C 1
ATOM 574 O O . CYS A 1 72 ? 2.803 1.733 1.570 1.00 94.44 72 CYS A O 1
ATOM 576 N N . ALA A 1 73 ? 2.820 1.287 3.765 1.00 94.38 73 ALA A N 1
ATOM 577 C CA . ALA A 1 73 ? 3.651 2.434 4.118 1.00 94.38 73 ALA A CA 1
ATOM 578 C C . ALA A 1 73 ? 5.017 2.382 3.419 1.00 94.38 73 ALA A C 1
ATOM 580 O O . ALA A 1 73 ? 5.481 3.395 2.908 1.00 94.38 73 ALA A O 1
ATOM 581 N N . PHE A 1 74 ? 5.641 1.205 3.345 1.00 94.88 74 PHE A N 1
ATOM 582 C CA . PHE A 1 74 ? 6.888 1.028 2.605 1.00 94.88 74 PHE A CA 1
ATOM 583 C C . PHE A 1 74 ? 6.724 1.326 1.108 1.00 94.88 74 PHE A C 1
ATOM 585 O O . PHE A 1 74 ? 7.525 2.072 0.551 1.00 94.88 74 PHE A O 1
ATOM 592 N N . ILE A 1 75 ? 5.675 0.805 0.468 1.00 91.12 75 ILE A N 1
ATOM 593 C CA . ILE A 1 75 ? 5.426 1.032 -0.963 1.00 91.12 75 ILE A CA 1
ATOM 594 C C . ILE A 1 75 ? 5.170 2.517 -1.243 1.00 91.12 75 ILE A C 1
ATOM 596 O O . ILE A 1 75 ? 5.851 3.093 -2.086 1.00 91.12 75 ILE A O 1
ATOM 600 N N . HIS A 1 76 ? 4.271 3.162 -0.497 1.00 90.75 76 HIS A N 1
ATOM 601 C CA . HIS A 1 76 ? 3.924 4.565 -0.730 1.00 90.75 76 HIS A CA 1
ATOM 602 C C . HIS A 1 76 ? 5.078 5.523 -0.412 1.00 90.75 76 HIS A C 1
ATOM 604 O O . HIS A 1 76 ? 5.346 6.448 -1.171 1.00 90.75 76 HIS A O 1
ATOM 610 N N . LEU A 1 77 ? 5.782 5.317 0.705 1.00 92.62 77 LEU A N 1
ATOM 611 C CA . LEU A 1 77 ? 6.816 6.261 1.139 1.00 92.62 77 LEU A CA 1
ATOM 612 C C . LEU A 1 77 ? 8.144 6.054 0.414 1.00 92.62 77 LEU A C 1
ATOM 614 O O . LEU A 1 77 ? 8.841 7.029 0.147 1.00 92.62 77 LEU A O 1
ATOM 618 N N . VAL A 1 78 ? 8.514 4.806 0.120 1.00 92.75 78 VAL A N 1
ATOM 619 C CA . VAL A 1 78 ? 9.817 4.497 -0.481 1.00 92.75 78 VAL A CA 1
ATOM 620 C C . VAL A 1 78 ? 9.703 4.380 -1.991 1.00 92.75 78 VAL A C 1
ATOM 622 O O . VAL A 1 78 ? 10.434 5.069 -2.690 1.00 92.75 78 VAL A O 1
ATOM 625 N N . ILE A 1 79 ? 8.805 3.539 -2.508 1.00 90.19 79 ILE A N 1
ATOM 626 C CA . ILE A 1 79 ? 8.740 3.250 -3.949 1.00 90.19 79 ILE A CA 1
ATOM 627 C C . ILE A 1 79 ? 8.026 4.386 -4.683 1.00 90.19 79 ILE A C 1
ATOM 629 O O . ILE A 1 79 ? 8.623 5.042 -5.532 1.00 90.19 79 ILE A O 1
ATOM 633 N N . GLU A 1 80 ? 6.774 4.667 -4.327 1.00 88.31 80 GLU A N 1
ATOM 634 C CA . GLU A 1 80 ? 6.000 5.740 -4.964 1.00 88.31 80 GLU A CA 1
ATOM 635 C C . GLU A 1 80 ? 6.543 7.125 -4.596 1.00 88.31 80 GLU A C 1
ATOM 637 O O . GLU A 1 80 ? 6.529 8.039 -5.422 1.00 88.31 80 GLU A O 1
ATOM 642 N N . GLY A 1 81 ? 7.088 7.275 -3.385 1.00 89.94 81 GLY A N 1
ATOM 643 C CA . GLY A 1 81 ? 7.830 8.464 -2.982 1.00 89.94 81 GLY A CA 1
ATOM 644 C C . GLY A 1 81 ? 9.039 8.703 -3.886 1.00 89.94 81 GLY A C 1
ATOM 645 O O . GLY A 1 81 ? 9.179 9.793 -4.436 1.00 89.94 81 GLY A O 1
ATOM 646 N N . TRP A 1 82 ? 9.871 7.681 -4.116 1.00 91.06 82 TRP A N 1
ATOM 647 C CA . TRP A 1 82 ? 11.002 7.776 -5.043 1.00 91.06 82 TRP A CA 1
ATOM 648 C C . TRP A 1 82 ? 10.554 8.118 -6.465 1.00 91.06 82 TRP A C 1
ATOM 650 O O . TRP A 1 82 ? 11.094 9.050 -7.060 1.00 91.06 82 TRP A O 1
ATOM 660 N N . PHE A 1 83 ? 9.528 7.434 -6.981 1.00 88.88 83 PHE A N 1
ATOM 661 C CA . PHE A 1 83 ? 8.928 7.755 -8.276 1.00 88.88 83 PHE A CA 1
ATOM 662 C C . PHE A 1 83 ? 8.513 9.230 -8.351 1.00 88.88 83 PHE A C 1
ATOM 664 O O . PHE A 1 83 ? 8.894 9.930 -9.282 1.00 88.88 83 PHE A O 1
ATOM 671 N N . SER A 1 84 ? 7.815 9.737 -7.335 1.00 89.62 84 SER A N 1
ATOM 672 C CA . SER A 1 84 ? 7.324 11.120 -7.303 1.00 89.62 84 SER A CA 1
ATOM 673 C C . SER A 1 84 ? 8.445 12.166 -7.293 1.00 89.62 84 SER A C 1
ATOM 675 O O . SER A 1 84 ? 8.258 13.253 -7.830 1.00 89.62 84 SER A O 1
ATOM 677 N N . PHE A 1 85 ? 9.609 11.863 -6.709 1.00 90.56 85 PHE A N 1
ATOM 678 C CA . PHE A 1 85 ? 10.755 12.781 -6.700 1.00 90.56 85 PHE A CA 1
ATOM 679 C C . PHE A 1 85 ? 11.641 12.668 -7.947 1.00 90.56 85 PHE A C 1
ATOM 681 O O . PHE A 1 85 ? 12.217 13.671 -8.367 1.00 90.56 85 PHE A O 1
ATOM 688 N N . TYR A 1 86 ? 11.755 11.477 -8.542 1.00 89.88 86 TYR A N 1
ATOM 689 C CA . TYR A 1 86 ? 12.729 11.184 -9.602 1.00 89.88 86 TYR A CA 1
ATOM 690 C C . TYR A 1 86 ? 12.106 10.804 -10.954 1.00 89.88 86 TYR A C 1
ATOM 692 O O . TYR A 1 86 ? 12.836 10.409 -11.863 1.00 89.88 86 TYR A O 1
ATOM 700 N N . HIS A 1 87 ? 10.790 10.972 -11.142 1.00 86.69 87 HIS A N 1
ATOM 701 C CA . HIS A 1 87 ? 10.095 10.627 -12.393 1.00 86.69 87 HIS A CA 1
ATOM 702 C C . HIS A 1 87 ? 10.739 11.245 -13.649 1.00 86.69 87 HIS A C 1
ATOM 704 O O . HIS A 1 87 ? 10.697 10.640 -14.715 1.00 86.69 87 HIS A O 1
ATOM 710 N N . GLY A 1 88 ? 11.356 12.429 -13.535 1.00 85.38 88 GLY A N 1
ATOM 711 C CA . GLY A 1 88 ? 11.993 13.127 -14.656 1.00 85.38 88 GLY A CA 1
ATOM 712 C C . GLY A 1 88 ? 13.314 12.519 -15.142 1.00 85.38 88 GLY A C 1
ATOM 713 O O . GLY A 1 88 ? 13.679 12.742 -16.288 1.00 85.38 88 GLY A O 1
ATOM 714 N N . ILE A 1 89 ? 14.014 11.748 -14.303 1.00 88.19 89 ILE A N 1
ATOM 715 C CA . ILE A 1 89 ? 15.285 11.077 -14.652 1.00 88.19 89 ILE A CA 1
ATOM 716 C C . ILE A 1 89 ? 15.163 9.549 -14.637 1.00 88.19 89 ILE A C 1
ATOM 718 O O . ILE A 1 89 ? 16.146 8.832 -14.802 1.00 88.19 89 ILE A O 1
ATOM 722 N N . LEU A 1 90 ? 13.948 9.041 -14.424 1.00 85.31 90 LEU A N 1
ATOM 723 C CA . LEU A 1 90 ? 13.683 7.637 -14.124 1.00 85.31 90 LEU A CA 1
ATOM 724 C C . LEU A 1 90 ? 14.178 6.679 -15.208 1.00 85.31 90 LEU A C 1
ATOM 726 O O . LEU A 1 90 ? 14.590 5.566 -14.899 1.00 85.31 90 LEU A O 1
ATOM 730 N N . LEU A 1 91 ? 14.111 7.116 -16.467 1.00 83.62 91 LEU A N 1
ATOM 731 C CA . LEU A 1 91 ? 14.481 6.334 -17.647 1.00 83.62 91 LEU A CA 1
ATOM 732 C C . LEU A 1 91 ? 16.001 6.209 -17.830 1.00 83.62 91 LEU A C 1
ATOM 734 O O . LEU A 1 91 ? 16.451 5.283 -18.499 1.00 83.62 91 LEU A O 1
ATOM 738 N N . GLU A 1 92 ? 16.770 7.124 -17.240 1.00 87.38 92 GLU A N 1
ATOM 739 C CA . GLU A 1 92 ? 18.235 7.163 -17.307 1.00 87.38 92 GLU A CA 1
ATOM 740 C C . GLU A 1 92 ? 18.870 6.533 -16.061 1.00 87.38 92 GLU A C 1
ATOM 742 O O . GLU A 1 92 ? 19.927 5.901 -16.136 1.00 87.38 92 GLU A O 1
ATOM 747 N N . ASP A 1 93 ? 18.223 6.703 -14.906 1.00 88.19 93 ASP A N 1
ATOM 748 C CA . ASP A 1 93 ? 18.764 6.333 -13.604 1.00 88.19 93 ASP A CA 1
ATOM 749 C C . ASP A 1 93 ? 18.767 4.815 -13.357 1.00 88.19 93 ASP A C 1
ATOM 751 O O . ASP A 1 93 ? 17.767 4.119 -13.534 1.00 88.19 93 ASP A O 1
ATOM 755 N N . GLN A 1 94 ? 19.903 4.312 -12.871 1.00 89.44 94 GLN A N 1
ATOM 756 C CA . GLN A 1 94 ? 20.137 2.894 -12.578 1.00 89.44 94 GLN A CA 1
ATOM 757 C C . GLN A 1 94 ? 20.054 2.580 -11.078 1.00 89.44 94 GLN A C 1
ATOM 759 O O . GLN A 1 94 ? 20.425 1.487 -10.647 1.00 89.44 94 GLN A O 1
ATOM 764 N N . ALA A 1 95 ? 19.558 3.495 -10.241 1.00 89.38 95 ALA A N 1
ATOM 765 C CA . ALA A 1 95 ? 19.238 3.147 -8.860 1.00 89.38 95 ALA A CA 1
ATOM 766 C C . ALA A 1 95 ? 18.228 1.985 -8.812 1.00 89.38 95 ALA A C 1
ATOM 768 O O . ALA A 1 95 ? 17.285 1.932 -9.598 1.00 89.38 95 ALA A O 1
ATOM 769 N N . VAL A 1 96 ? 18.368 1.071 -7.844 1.00 87.62 96 VAL A N 1
ATOM 770 C CA . VAL A 1 96 ? 17.486 -0.112 -7.722 1.00 87.62 96 VAL A CA 1
ATOM 771 C C . VAL A 1 96 ? 16.004 0.277 -7.636 1.00 87.62 96 VAL A C 1
ATOM 773 O O . VAL A 1 96 ? 15.151 -0.419 -8.181 1.00 87.62 96 VAL A O 1
ATOM 776 N N . LEU A 1 97 ? 15.691 1.404 -6.984 1.00 88.44 97 LEU A N 1
ATOM 777 C CA . LEU A 1 97 ? 14.328 1.935 -6.912 1.00 88.44 97 LEU A CA 1
ATOM 778 C C . LEU A 1 97 ? 13.840 2.470 -8.263 1.00 88.44 97 LEU A C 1
ATOM 780 O O . LEU A 1 97 ? 12.692 2.218 -8.612 1.00 88.44 97 LEU A O 1
ATOM 784 N N . SER A 1 98 ? 14.696 3.133 -9.042 1.00 87.25 98 SER A N 1
ATOM 785 C CA . SER A 1 98 ? 14.372 3.595 -10.398 1.00 87.25 98 SER A CA 1
ATOM 786 C C . SER A 1 98 ? 14.141 2.420 -11.341 1.00 87.25 98 SER A C 1
ATOM 788 O O . SER A 1 98 ? 13.122 2.375 -12.022 1.00 87.25 98 SER A O 1
ATOM 790 N N . GLN A 1 99 ? 14.993 1.398 -11.275 1.00 87.38 99 GLN A N 1
ATOM 791 C CA . GLN A 1 99 ? 14.823 0.161 -12.037 1.00 87.38 99 GLN A CA 1
ATOM 792 C C . GLN A 1 99 ? 13.549 -0.602 -11.645 1.00 87.38 99 GLN A C 1
ATOM 794 O O . GLN A 1 99 ? 12.862 -1.156 -12.504 1.00 87.38 99 GLN A O 1
ATOM 799 N N . LEU A 1 100 ? 13.197 -0.613 -10.353 1.00 85.50 100 LEU A N 1
ATOM 800 C CA . LEU A 1 100 ? 11.925 -1.159 -9.875 1.00 85.50 100 LEU A CA 1
ATOM 801 C C . LEU A 1 100 ? 10.737 -0.359 -10.418 1.00 85.50 100 LEU A C 1
ATOM 803 O O . LEU A 1 100 ? 9.778 -0.949 -10.907 1.00 85.50 100 LEU A O 1
ATOM 807 N N . CYS A 1 101 ? 10.815 0.969 -10.362 1.00 83.56 101 CYS A N 1
ATOM 808 C CA . CYS A 1 101 ? 9.783 1.865 -10.870 1.00 83.56 101 CYS A CA 1
ATOM 809 C C . CYS A 1 101 ? 9.620 1.756 -12.389 1.00 83.56 101 CYS A C 1
ATOM 811 O O . CYS A 1 101 ? 8.500 1.830 -12.861 1.00 83.56 101 CYS A O 1
ATOM 813 N N . GLN A 1 102 ? 10.685 1.504 -13.151 1.00 78.31 102 GLN A N 1
ATOM 814 C CA . GLN A 1 102 ? 10.601 1.209 -14.584 1.00 78.31 102 GLN A CA 1
ATOM 815 C C . GLN A 1 102 ? 9.804 -0.077 -14.866 1.00 78.31 102 GLN A C 1
ATOM 817 O O . GLN A 1 102 ? 9.014 -0.130 -15.800 1.00 78.31 102 GLN A O 1
ATOM 822 N N . MET A 1 103 ? 9.936 -1.107 -14.022 1.00 73.44 103 MET A N 1
ATOM 823 C CA . MET A 1 103 ? 9.105 -2.316 -14.136 1.00 73.44 103 MET A CA 1
ATOM 824 C C . MET A 1 103 ? 7.663 -2.104 -13.654 1.00 73.44 103 MET A C 1
ATOM 826 O O . MET A 1 103 ? 6.772 -2.854 -14.047 1.00 73.44 103 MET A O 1
ATOM 830 N N . TYR A 1 104 ? 7.452 -1.131 -12.766 1.00 68.56 104 TYR A N 1
ATOM 831 C CA . TYR A 1 104 ? 6.157 -0.791 -12.170 1.00 68.56 104 TYR A CA 1
ATOM 832 C C . TYR A 1 104 ? 5.390 0.284 -12.963 1.00 68.56 104 TYR A C 1
ATOM 834 O O . TYR A 1 104 ? 4.178 0.430 -12.812 1.00 68.56 104 TYR A O 1
ATOM 842 N N . GLY A 1 105 ? 6.095 1.036 -13.806 1.00 59.09 105 GLY A N 1
ATOM 843 C CA . GLY A 1 105 ? 5.610 2.187 -14.553 1.00 59.09 105 GLY A CA 1
ATOM 844 C C . GLY A 1 105 ? 4.816 1.780 -15.782 1.00 59.09 105 GLY A C 1
ATOM 845 O O . GLY A 1 105 ? 5.332 1.871 -16.885 1.00 59.09 105 GLY A O 1
ATOM 846 N N . ASP A 1 106 ? 3.607 1.268 -15.557 1.00 53.53 106 ASP A N 1
ATOM 847 C CA . ASP A 1 106 ? 2.368 1.693 -16.237 1.00 53.53 106 ASP A CA 1
ATOM 848 C C . ASP A 1 106 ? 1.178 0.871 -15.727 1.00 53.53 106 ASP A C 1
ATOM 850 O O . ASP A 1 106 ? 0.554 0.070 -16.426 1.00 53.53 106 ASP A O 1
ATOM 854 N N . VAL A 1 107 ? 0.912 0.978 -14.424 1.00 52.16 107 VAL A N 1
ATOM 855 C CA . VAL A 1 107 ? -0.085 0.121 -13.778 1.00 52.16 107 VAL A CA 1
ATOM 856 C C . VAL A 1 107 ? -0.902 0.858 -12.720 1.00 52.16 107 VAL A C 1
ATOM 858 O O . VAL A 1 107 ? -1.261 0.288 -11.690 1.00 52.16 107 VAL A O 1
ATOM 861 N N . LEU A 1 108 ? -1.190 2.138 -12.948 1.00 53.09 108 LEU A N 1
ATOM 862 C CA . LEU A 1 108 ? -1.954 2.937 -12.001 1.00 53.09 108 LEU A CA 1
ATOM 863 C C . LEU A 1 108 ? -3.362 3.248 -12.520 1.00 53.09 108 LEU A C 1
ATOM 865 O O . LEU A 1 108 ? -3.556 3.853 -13.566 1.00 53.09 108 LEU A O 1
ATOM 869 N N . TYR A 1 109 ? -4.325 2.856 -11.681 1.00 59.19 109 TYR A N 1
ATOM 870 C CA . TYR A 1 109 ? -5.739 3.233 -11.671 1.00 59.19 109 TYR A CA 1
ATOM 871 C C . TYR A 1 109 ? -6.611 2.674 -12.808 1.00 59.19 109 TYR A C 1
ATOM 873 O O . TYR A 1 109 ? -6.685 3.191 -13.919 1.00 59.19 109 TYR A O 1
ATOM 881 N N . PHE A 1 110 ? -7.412 1.661 -12.448 1.00 63.12 110 PHE A N 1
ATOM 882 C CA . PHE A 1 110 ? -8.444 1.057 -13.299 1.00 63.12 110 PHE A CA 1
ATOM 883 C C . PHE A 1 110 ? -9.339 2.073 -14.013 1.00 63.12 110 PHE A C 1
ATOM 885 O O . PHE A 1 110 ? -9.712 1.846 -15.156 1.00 63.12 110 PHE A O 1
ATOM 892 N N . LEU A 1 111 ? -9.718 3.163 -13.339 1.00 63.03 111 LEU A N 1
ATOM 893 C CA . LEU A 1 111 ? -10.681 4.123 -13.874 1.00 63.03 111 LEU A CA 1
ATOM 894 C C . LEU A 1 111 ? -10.068 5.048 -14.931 1.00 63.03 111 LEU A C 1
ATOM 896 O O . LEU A 1 111 ? -10.709 5.296 -15.947 1.00 63.03 111 LEU A O 1
ATOM 900 N N . THR A 1 112 ? -8.854 5.552 -14.698 1.00 71.38 112 THR A N 1
ATOM 901 C CA . THR A 1 112 ? -8.167 6.424 -15.661 1.00 71.38 112 THR A CA 1
ATOM 902 C C . THR A 1 112 ? -7.733 5.622 -16.875 1.00 71.38 112 THR A C 1
ATOM 904 O O . THR A 1 112 ? -8.008 6.038 -17.990 1.00 71.38 112 THR A O 1
ATOM 907 N N . GLU A 1 113 ? -7.200 4.414 -16.678 1.00 76.50 113 GLU A N 1
ATOM 908 C CA . GLU A 1 113 ? -6.792 3.564 -17.798 1.00 76.50 113 GLU A CA 1
ATOM 909 C C . GLU A 1 113 ? -7.997 3.047 -18.601 1.00 76.50 113 GLU A C 1
ATOM 911 O O . GLU A 1 113 ? -7.935 2.946 -19.825 1.00 76.50 113 GLU A O 1
ATOM 916 N N . TYR A 1 114 ? -9.133 2.781 -17.943 1.00 76.00 114 TYR A N 1
ATOM 917 C CA . TYR A 1 114 ? -10.384 2.467 -18.638 1.00 76.00 114 TYR A CA 1
ATOM 918 C C . TYR A 1 114 ? -10.898 3.656 -19.457 1.00 76.00 114 TYR A C 1
ATOM 920 O O . TYR A 1 114 ? -11.320 3.474 -20.599 1.00 76.00 114 TYR A O 1
ATOM 928 N N . HIS A 1 115 ? -10.859 4.866 -18.890 1.00 77.25 115 HIS A N 1
ATOM 929 C CA . HIS A 1 115 ? -11.242 6.087 -19.600 1.00 77.25 115 HIS A CA 1
ATOM 930 C C . HIS A 1 115 ? -10.342 6.332 -20.818 1.00 77.25 115 HIS A C 1
ATOM 932 O O . HIS A 1 115 ? -10.825 6.686 -21.893 1.00 77.25 115 HIS A O 1
ATOM 938 N N . ASP A 1 116 ? -9.053 6.054 -20.663 1.00 77.56 116 ASP A N 1
ATOM 939 C CA . ASP A 1 116 ? -8.041 6.197 -21.698 1.00 77.56 116 ASP A CA 1
ATOM 940 C C . ASP A 1 116 ? -7.989 4.976 -22.639 1.00 77.56 116 ASP A C 1
ATOM 942 O O . ASP A 1 116 ? -7.137 4.896 -23.520 1.00 77.56 116 ASP A O 1
ATOM 946 N N . GLY A 1 117 ? -8.922 4.027 -22.522 1.00 78.94 117 GLY A N 1
ATOM 947 C CA . GLY A 1 117 ? -9.060 2.914 -23.462 1.00 78.94 117 GLY A CA 1
ATOM 948 C C . GLY A 1 117 ? -7.884 1.933 -23.461 1.00 78.94 117 GLY A C 1
ATOM 949 O O . GLY A 1 117 ? -7.648 1.282 -24.478 1.00 78.94 117 GLY A O 1
ATOM 950 N N . PHE A 1 118 ? -7.172 1.811 -22.337 1.00 78.69 118 PHE A N 1
ATOM 951 C CA . PHE A 1 118 ? -6.009 0.936 -22.150 1.00 78.69 118 PHE A CA 1
ATOM 952 C C . PHE A 1 118 ? -4.853 1.212 -23.121 1.00 78.69 118 PHE A C 1
ATOM 954 O O . PHE A 1 118 ? -4.236 0.297 -23.671 1.00 78.69 118 PHE A O 1
ATOM 961 N N . GLN A 1 119 ? -4.597 2.490 -23.390 1.00 77.31 119 GLN A N 1
ATOM 962 C CA . GLN A 1 119 ? -3.601 2.918 -24.368 1.00 77.31 119 GLN A CA 1
ATOM 963 C C . GLN A 1 119 ? -2.145 2.763 -23.890 1.00 77.31 119 GLN A C 1
ATOM 965 O O . GLN A 1 119 ? -1.253 2.711 -24.739 1.00 77.31 119 GLN A O 1
ATOM 970 N N . HIS A 1 120 ? -1.901 2.617 -22.582 1.00 76.06 120 HIS A N 1
ATOM 971 C CA . HIS A 1 120 ? -0.559 2.559 -21.982 1.00 76.06 120 HIS A CA 1
ATOM 972 C C . HIS A 1 120 ? -0.050 1.121 -21.748 1.00 76.06 120 HIS A C 1
ATOM 974 O O . HIS A 1 120 ? 1.106 0.895 -21.403 1.00 76.06 120 HIS A O 1
ATOM 980 N N . GLY A 1 121 ? -0.881 0.105 -22.008 1.00 76.62 121 GLY A N 1
ATOM 981 C CA . GLY A 1 121 ? -0.516 -1.305 -21.858 1.00 76.62 121 GLY A CA 1
ATOM 982 C C . GLY A 1 121 ? -0.966 -2.176 -23.028 1.00 76.62 121 GLY A C 1
ATOM 983 O O . GLY A 1 121 ? -1.944 -1.890 -23.713 1.00 76.62 121 GLY A O 1
ATOM 984 N N . GLU A 1 122 ? -0.269 -3.291 -23.256 1.00 80.88 122 GLU A N 1
ATOM 985 C CA . GLU A 1 122 ? -0.724 -4.288 -24.226 1.00 80.88 122 GLU A CA 1
ATOM 986 C C . GLU A 1 122 ? -1.984 -4.998 -23.701 1.00 80.88 122 GLU A C 1
ATOM 988 O O . GLU A 1 122 ? -1.925 -5.875 -22.830 1.00 80.88 122 GLU A O 1
ATOM 993 N N . LEU A 1 123 ? -3.136 -4.603 -24.242 1.00 82.75 123 LEU A N 1
ATOM 994 C CA . LEU A 1 123 ? -4.449 -5.155 -23.917 1.00 82.75 123 LEU A CA 1
ATOM 995 C C . LEU A 1 123 ? -4.476 -6.687 -24.014 1.00 82.75 123 LEU A C 1
ATOM 997 O O . LEU A 1 123 ? -4.179 -7.276 -25.051 1.00 82.75 123 LEU A O 1
ATOM 1001 N N . GLY A 1 124 ? -4.898 -7.341 -22.929 1.00 83.31 124 GLY A N 1
ATOM 1002 C CA . GLY A 1 124 ? -5.105 -8.790 -22.888 1.00 83.31 124 GLY A CA 1
ATOM 1003 C C . GLY A 1 124 ? -3.844 -9.639 -22.686 1.00 83.31 124 GLY A C 1
ATOM 1004 O O . GLY A 1 124 ? -3.973 -10.857 -22.546 1.00 83.31 124 GLY A O 1
ATOM 1005 N N . HIS A 1 125 ? -2.647 -9.045 -22.602 1.00 85.75 125 HIS A N 1
ATOM 1006 C CA . HIS A 1 125 ? -1.418 -9.799 -22.345 1.00 85.75 125 HIS A CA 1
ATOM 1007 C C . HIS A 1 125 ? -1.470 -10.503 -20.966 1.00 85.75 125 HIS A C 1
ATOM 1009 O O . HIS A 1 125 ? -1.682 -9.847 -19.944 1.00 85.75 125 HIS A O 1
ATOM 1015 N N . PRO A 1 126 ? -1.227 -11.825 -20.865 1.00 89.25 126 PRO A N 1
ATOM 1016 C CA . PRO A 1 126 ? -1.454 -12.588 -19.629 1.00 89.25 126 PRO A CA 1
ATOM 1017 C C . PRO A 1 126 ? -0.626 -12.094 -18.434 1.00 89.25 126 PRO A C 1
ATOM 1019 O O . PRO A 1 126 ? -1.114 -12.046 -17.310 1.00 89.25 126 PRO A O 1
ATOM 1022 N N . LEU A 1 127 ? 0.623 -11.696 -18.669 1.00 85.88 127 LEU A N 1
ATOM 1023 C CA . LEU A 1 127 ? 1.511 -11.216 -17.609 1.00 85.88 127 LEU A CA 1
ATOM 1024 C C . LEU A 1 127 ? 1.314 -9.716 -17.308 1.00 85.88 127 LEU A C 1
ATOM 1026 O O . LEU A 1 127 ? 0.961 -9.361 -16.189 1.00 85.88 127 LEU A O 1
ATOM 1030 N N . TYR A 1 128 ? 1.493 -8.832 -18.293 1.00 82.44 128 TYR A N 1
ATOM 1031 C CA . TYR A 1 128 ? 1.385 -7.383 -18.080 1.00 82.44 128 TYR A CA 1
ATOM 1032 C C . TYR A 1 128 ? -0.038 -6.902 -17.766 1.00 82.44 128 TYR A C 1
ATOM 1034 O O . TYR A 1 128 ? -0.238 -6.168 -16.802 1.00 82.44 128 TYR A O 1
ATOM 1042 N N . PHE A 1 129 ? -1.043 -7.361 -18.513 1.00 85.06 129 PHE A N 1
ATOM 1043 C CA . PHE A 1 129 ? -2.420 -6.915 -18.310 1.00 85.06 129 PHE A CA 1
ATOM 1044 C C . PHE A 1 129 ? -3.114 -7.689 -17.180 1.00 85.06 129 PHE A C 1
ATOM 1046 O O . PHE A 1 129 ? -3.575 -7.105 -16.204 1.00 85.06 129 PHE A O 1
ATOM 1053 N N . TRP A 1 130 ? -3.183 -9.019 -17.256 1.00 86.88 130 TRP A N 1
ATOM 1054 C CA . TRP A 1 130 ? -3.961 -9.771 -16.263 1.00 86.88 130 TRP A CA 1
ATOM 1055 C C . TRP A 1 130 ? -3.274 -9.870 -14.900 1.00 86.88 130 TRP A C 1
ATOM 1057 O O . TRP A 1 130 ? -3.923 -9.672 -13.873 1.00 86.88 130 TRP A O 1
ATOM 1067 N N . PHE A 1 131 ? -1.976 -10.172 -14.862 1.00 86.75 131 PHE A N 1
ATOM 1068 C CA . PHE A 1 131 ? -1.277 -10.342 -13.591 1.00 86.75 131 PHE A CA 1
ATOM 1069 C C . PHE A 1 131 ? -0.854 -9.005 -12.962 1.00 86.75 131 PHE A C 1
ATOM 1071 O O . PHE A 1 131 ? -1.247 -8.717 -11.831 1.00 86.75 131 PHE A O 1
ATOM 1078 N N . TYR A 1 132 ? -0.088 -8.168 -13.667 1.00 83.19 132 TYR A N 1
ATOM 1079 C CA . TYR A 1 132 ? 0.354 -6.893 -13.095 1.00 83.19 132 TYR A CA 1
ATOM 1080 C C . TYR A 1 132 ? -0.785 -5.880 -12.990 1.00 83.19 132 TYR A C 1
ATOM 1082 O O . TYR A 1 132 ? -1.026 -5.364 -11.903 1.00 83.19 132 TYR A O 1
ATOM 1090 N N . PHE A 1 133 ? -1.531 -5.635 -14.069 1.00 83.38 133 PHE A N 1
ATOM 1091 C CA . PHE A 1 133 ? -2.589 -4.629 -14.034 1.00 83.38 133 PHE A CA 1
ATOM 1092 C C . PHE A 1 133 ? -3.825 -5.050 -13.248 1.00 83.38 133 PHE A C 1
ATOM 1094 O O . PHE A 1 133 ? -4.170 -4.376 -12.279 1.00 83.38 133 PHE A O 1
ATOM 1101 N N . VAL A 1 134 ? -4.463 -6.172 -13.579 1.00 85.38 134 VAL A N 1
ATOM 1102 C CA . VAL A 1 134 ? -5.709 -6.567 -12.904 1.00 85.38 134 VAL A CA 1
ATOM 1103 C C . VAL A 1 134 ? -5.459 -7.172 -11.522 1.00 85.38 134 VAL A C 1
ATOM 1105 O O . VAL A 1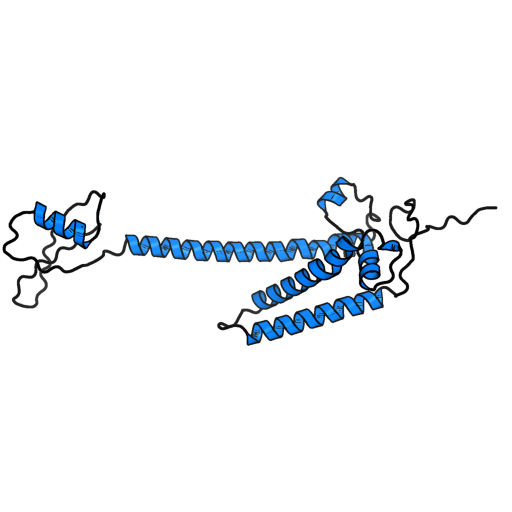 134 ? -6.045 -6.723 -10.537 1.00 85.38 134 VAL A O 1
ATOM 1108 N N . PHE A 1 135 ? -4.620 -8.205 -11.424 1.00 88.69 135 PHE A N 1
ATOM 1109 C CA . PHE A 1 135 ? -4.494 -8.968 -10.183 1.00 88.69 135 PHE A CA 1
ATOM 1110 C C . PHE A 1 135 ? -3.810 -8.179 -9.066 1.00 88.69 135 PHE A C 1
ATOM 1112 O O . PHE A 1 135 ? -4.381 -8.112 -7.976 1.00 88.69 135 PHE A O 1
ATOM 1119 N N . LEU A 1 136 ? -2.643 -7.563 -9.311 1.00 87.25 136 LEU A N 1
ATOM 1120 C CA . LEU A 1 136 ? -1.970 -6.793 -8.261 1.00 87.25 136 LEU A CA 1
ATOM 1121 C C . LEU A 1 136 ? -2.868 -5.655 -7.781 1.00 87.25 136 LEU A C 1
ATOM 1123 O O . LEU A 1 136 ? -3.267 -5.699 -6.623 1.00 87.25 136 LEU A O 1
ATOM 1127 N N . ASN A 1 137 ? -3.302 -4.726 -8.644 1.00 85.06 137 ASN A N 1
ATOM 1128 C CA . ASN A 1 137 ? -4.192 -3.628 -8.226 1.00 85.06 137 ASN A CA 1
ATOM 1129 C C . ASN A 1 137 ? -5.493 -4.110 -7.568 1.00 85.06 137 ASN A C 1
ATOM 1131 O O . ASN A 1 137 ? -5.999 -3.461 -6.651 1.00 85.06 137 ASN A O 1
ATOM 1135 N N . GLY A 1 138 ? -6.023 -5.266 -7.979 1.00 86.19 138 GLY A N 1
ATOM 1136 C CA . GLY A 1 138 ? -7.175 -5.892 -7.337 1.00 86.19 138 GLY A CA 1
ATOM 1137 C C . GLY A 1 138 ? -6.964 -6.154 -5.842 1.00 86.19 138 GLY A C 1
ATOM 1138 O O . GLY A 1 138 ? -7.882 -5.937 -5.052 1.00 86.19 138 GLY A O 1
ATOM 1139 N N . ILE A 1 139 ? -5.755 -6.538 -5.416 1.00 90.31 139 ILE A N 1
ATOM 1140 C CA . ILE A 1 139 ? -5.419 -6.728 -3.993 1.00 90.31 139 ILE A CA 1
ATOM 1141 C C . ILE A 1 139 ? -5.530 -5.399 -3.231 1.00 90.31 139 ILE A C 1
ATOM 1143 O O . ILE A 1 139 ? -6.138 -5.362 -2.158 1.00 90.31 139 ILE A O 1
ATOM 1147 N N . TRP A 1 140 ? -5.008 -4.305 -3.799 1.00 87.56 140 TRP A N 1
ATOM 1148 C CA . TRP A 1 140 ? -5.104 -2.959 -3.211 1.00 87.56 140 TRP A CA 1
ATOM 1149 C C . TRP A 1 140 ? -6.524 -2.386 -3.221 1.00 87.56 140 TRP A C 1
ATOM 1151 O O . TRP A 1 140 ? -6.795 -1.457 -2.470 1.00 87.56 140 TRP A O 1
ATOM 1161 N N . LEU A 1 141 ? -7.453 -2.949 -3.996 1.00 86.38 141 LEU A N 1
ATOM 1162 C CA . LEU A 1 141 ? -8.873 -2.607 -3.900 1.00 86.38 141 LEU A CA 1
ATOM 1163 C C . LEU A 1 141 ? -9.586 -3.449 -2.831 1.00 86.38 141 LEU A C 1
ATOM 1165 O O . LEU A 1 141 ? -10.290 -2.922 -1.970 1.00 86.38 141 LEU A O 1
ATOM 1169 N N . VAL A 1 142 ? -9.396 -4.769 -2.873 1.00 89.38 142 VAL A N 1
ATOM 1170 C CA . VAL A 1 142 ? -10.149 -5.722 -2.047 1.00 89.38 142 VAL A CA 1
ATOM 1171 C C . VAL A 1 142 ? -9.731 -5.662 -0.580 1.00 89.38 142 VAL A C 1
ATOM 1173 O O . VAL A 1 142 ? -10.597 -5.632 0.296 1.00 89.38 142 VAL A O 1
ATOM 1176 N N . VAL A 1 143 ? -8.428 -5.633 -0.281 1.00 91.94 143 VAL A N 1
ATOM 1177 C CA . VAL A 1 143 ? -7.954 -5.666 1.112 1.00 91.94 143 VAL A CA 1
ATOM 1178 C C . VAL A 1 143 ? -8.396 -4.412 1.877 1.00 91.94 143 VAL A C 1
ATOM 1180 O O . VAL A 1 143 ? -9.023 -4.570 2.929 1.00 91.94 143 VAL A O 1
ATOM 1183 N N . PRO A 1 144 ? -8.187 -3.177 1.376 1.00 88.69 144 PRO A N 1
ATOM 1184 C CA . PRO A 1 144 ? -8.703 -1.981 2.037 1.00 88.69 144 PRO A CA 1
ATOM 1185 C C . PRO A 1 144 ? -10.225 -1.958 2.142 1.00 88.69 144 PRO A C 1
ATOM 1187 O O . PRO A 1 144 ? -10.729 -1.551 3.184 1.00 88.69 144 PRO A O 1
ATOM 1190 N N . ALA A 1 145 ? -10.969 -2.451 1.143 1.00 89.12 145 ALA A N 1
ATOM 1191 C CA . ALA A 1 145 ? -12.425 -2.554 1.246 1.00 89.12 145 ALA A CA 1
ATOM 1192 C C . ALA A 1 145 ? -12.849 -3.431 2.439 1.00 89.12 145 ALA A C 1
ATOM 1194 O O . ALA A 1 145 ? -13.682 -3.012 3.243 1.00 89.12 145 ALA A O 1
ATOM 1195 N N . ILE A 1 146 ? -12.233 -4.607 2.617 1.00 94.81 146 ILE A N 1
ATOM 1196 C CA . ILE A 1 146 ? -12.487 -5.486 3.773 1.00 94.81 146 ILE A CA 1
ATOM 1197 C C . ILE A 1 146 ? -12.155 -4.773 5.092 1.00 94.81 146 ILE A C 1
ATOM 1199 O O . ILE A 1 146 ? -12.940 -4.846 6.039 1.00 94.81 146 ILE A O 1
ATOM 1203 N N . LEU A 1 147 ? -11.023 -4.064 5.158 1.00 93.81 147 LEU A N 1
ATOM 1204 C CA . LEU A 1 147 ? -10.612 -3.318 6.353 1.00 93.81 147 LEU A CA 1
ATOM 1205 C C . LEU A 1 147 ? -11.559 -2.151 6.669 1.00 93.81 147 LEU A C 1
ATOM 1207 O O . LEU A 1 147 ? -11.850 -1.908 7.837 1.00 93.81 147 LEU A O 1
ATOM 1211 N N . ILE A 1 148 ? -12.084 -1.465 5.651 1.00 92.88 148 ILE A N 1
ATOM 1212 C CA . ILE A 1 148 ? -13.099 -0.417 5.811 1.00 92.88 148 ILE A CA 1
ATOM 1213 C C . ILE A 1 148 ? -14.387 -1.019 6.371 1.00 92.88 148 ILE A C 1
ATOM 1215 O O . ILE A 1 148 ? -14.929 -0.495 7.341 1.00 92.88 148 ILE A O 1
ATOM 1219 N N . PHE A 1 149 ? -14.863 -2.143 5.826 1.00 94.75 149 PHE A N 1
ATOM 1220 C CA . PHE A 1 149 ? -16.048 -2.819 6.361 1.00 94.75 149 PHE A CA 1
ATOM 1221 C C . PHE A 1 149 ? -15.860 -3.270 7.818 1.00 94.75 149 PHE A C 1
ATOM 1223 O O . PHE A 1 149 ? -16.789 -3.138 8.616 1.00 94.75 149 PHE A O 1
ATOM 1230 N N . ASP A 1 150 ? -14.679 -3.779 8.182 1.00 94.25 150 ASP A N 1
ATOM 1231 C CA . ASP A 1 150 ? -14.342 -4.119 9.571 1.00 94.25 150 ASP A CA 1
ATOM 1232 C C . ASP A 1 150 ? -14.361 -2.877 10.478 1.00 94.25 150 ASP A C 1
ATOM 1234 O O . ASP A 1 150 ? -14.993 -2.884 11.537 1.00 94.25 150 ASP A O 1
ATOM 1238 N N . ALA A 1 151 ? -13.750 -1.777 10.028 1.00 93.81 151 ALA A N 1
ATOM 1239 C CA . ALA A 1 151 ? -13.723 -0.515 10.759 1.00 93.81 151 ALA A CA 1
ATOM 1240 C C . ALA A 1 151 ? -15.130 0.060 10.974 1.00 93.81 151 ALA A C 1
ATOM 1242 O O . ALA A 1 151 ? -15.462 0.444 12.095 1.00 93.81 151 ALA A O 1
ATOM 1243 N N . ILE A 1 152 ? -15.984 0.057 9.943 1.00 97.00 152 ILE A N 1
ATOM 1244 C CA . ILE A 1 152 ? -17.381 0.505 10.040 1.00 97.00 152 ILE A CA 1
ATOM 1245 C C . ILE A 1 152 ? -18.119 -0.310 11.103 1.00 97.00 152 ILE A C 1
ATOM 1247 O O . ILE A 1 152 ? -18.717 0.274 12.001 1.00 97.00 152 ILE A O 1
ATOM 1251 N N . LYS A 1 153 ? -18.029 -1.647 11.070 1.00 95.50 153 LYS A N 1
ATOM 1252 C CA . LYS A 1 153 ? -18.676 -2.507 12.078 1.00 95.50 153 LYS A CA 1
ATOM 1253 C C . LYS A 1 153 ? -18.218 -2.173 13.496 1.00 95.50 153 LYS A C 1
ATOM 1255 O O . LYS A 1 153 ? -19.043 -2.094 14.405 1.00 95.50 153 LYS A O 1
ATOM 1260 N N . HIS A 1 154 ? -16.916 -1.964 13.685 1.00 92.75 154 HIS A N 1
ATOM 1261 C CA . HIS A 1 154 ? -16.35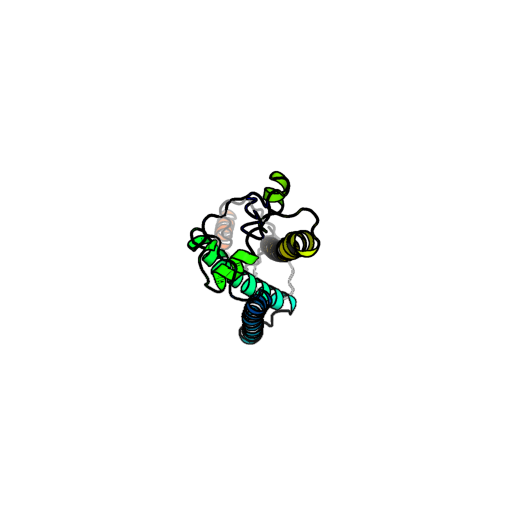2 -1.606 14.981 1.00 92.75 154 HIS A CA 1
ATOM 1262 C C . HIS A 1 154 ? -16.825 -0.236 15.479 1.00 92.75 154 HIS A C 1
ATOM 1264 O O . HIS A 1 154 ? -17.183 -0.116 16.652 1.00 92.75 154 HIS A O 1
ATOM 1270 N N . LEU A 1 155 ? -16.871 0.765 14.599 1.00 95.00 155 LEU A N 1
ATOM 1271 C CA . LEU A 1 155 ? -17.352 2.108 14.923 1.00 95.00 155 LEU A CA 1
ATOM 1272 C C . LEU A 1 155 ? -18.847 2.107 15.248 1.00 95.00 155 LEU A C 1
ATOM 1274 O O . LEU A 1 155 ? -19.242 2.650 16.276 1.00 95.00 155 LEU A O 1
ATOM 1278 N N . THR A 1 156 ? -19.671 1.444 14.432 1.00 95.56 156 THR A N 1
ATOM 1279 C CA . THR A 1 156 ? -21.115 1.338 14.674 1.00 95.56 156 THR A CA 1
ATOM 1280 C C . THR A 1 156 ? -21.399 0.639 16.001 1.00 95.56 156 THR A C 1
ATOM 1282 O O . THR A 1 156 ? -22.167 1.159 16.800 1.00 95.56 156 THR A O 1
ATOM 1285 N N . HIS A 1 157 ? -20.735 -0.485 16.287 1.00 93.44 157 HIS A N 1
ATOM 1286 C CA . HIS A 1 157 ? -20.908 -1.199 17.555 1.00 93.44 157 HIS A CA 1
ATOM 1287 C C . HIS A 1 157 ? -20.464 -0.366 18.770 1.00 93.44 157 HIS A C 1
ATOM 1289 O O . HIS A 1 157 ? -21.089 -0.409 19.830 1.00 93.44 157 HIS A O 1
ATOM 1295 N N . ALA A 1 158 ? -19.373 0.395 18.652 1.00 93.19 158 ALA A N 1
ATOM 1296 C CA . ALA A 1 158 ? -18.944 1.294 19.719 1.00 93.19 158 ALA A CA 1
ATOM 1297 C C . ALA A 1 158 ? -19.982 2.401 19.969 1.00 93.19 158 ALA A C 1
ATOM 1299 O O . ALA A 1 158 ? -20.331 2.650 21.123 1.00 93.19 158 ALA A O 1
ATOM 1300 N N . GLN A 1 159 ? -20.521 2.997 18.903 1.00 94.25 159 GLN A N 1
ATOM 1301 C CA . GLN A 1 159 ? -21.534 4.045 18.997 1.00 94.25 159 GLN A CA 1
ATOM 1302 C C . GLN A 1 159 ? -22.833 3.534 19.634 1.00 94.25 159 GLN A C 1
ATOM 1304 O O . GLN A 1 159 ? -23.314 4.135 20.590 1.00 94.25 159 GLN A O 1
ATOM 1309 N N . THR A 1 160 ? -23.349 2.376 19.206 1.00 93.75 160 THR A N 1
ATOM 1310 C CA . THR A 1 160 ? -24.588 1.808 19.769 1.00 93.75 160 THR A CA 1
ATOM 1311 C C . THR A 1 160 ? -24.471 1.501 21.261 1.00 93.75 160 THR A C 1
ATOM 1313 O O . THR A 1 160 ? -25.438 1.654 22.004 1.00 93.75 160 THR A O 1
ATOM 1316 N N . ASN A 1 161 ? -23.287 1.090 21.727 1.00 91.19 161 ASN A N 1
ATOM 1317 C CA . ASN A 1 161 ? -23.041 0.856 23.152 1.00 91.19 161 ASN A CA 1
ATOM 1318 C C . ASN A 1 161 ? -23.028 2.157 23.963 1.00 91.19 161 ASN A C 1
ATOM 1320 O O . ASN A 1 161 ? -23.481 2.167 25.106 1.00 91.19 161 ASN A O 1
ATOM 1324 N N . LEU A 1 162 ? -22.510 3.249 23.395 1.00 88.06 162 LEU A N 1
ATOM 1325 C CA . LEU A 1 162 ? -22.557 4.565 24.035 1.00 88.06 162 LEU A CA 1
ATOM 1326 C C . LEU A 1 162 ? -23.990 5.097 24.099 1.00 88.06 162 LEU A C 1
ATOM 1328 O O . LEU A 1 162 ? -24.406 5.584 25.148 1.00 88.06 162 LEU A O 1
ATOM 1332 N N . ASP A 1 163 ? -24.758 4.936 23.022 1.00 86.25 163 ASP A N 1
ATOM 1333 C CA . ASP A 1 163 ? -26.157 5.364 22.971 1.00 86.25 163 ASP A CA 1
ATOM 1334 C C . ASP A 1 163 ? -27.023 4.565 23.958 1.00 86.25 163 ASP A C 1
ATOM 1336 O O . ASP A 1 163 ? -27.838 5.145 24.677 1.00 86.25 163 ASP A O 1
ATOM 1340 N N . SER A 1 164 ? -26.784 3.253 24.071 1.00 85.19 164 SER A N 1
ATOM 1341 C CA . SER A 1 164 ? -27.467 2.387 25.044 1.00 85.19 164 SER A CA 1
ATOM 1342 C C . SER A 1 164 ? -27.167 2.815 26.481 1.00 85.19 164 SER A C 1
ATOM 1344 O O . SER A 1 164 ? -28.089 2.987 27.268 1.00 85.19 164 SER A O 1
ATOM 1346 N N . LYS A 1 165 ? -25.896 3.086 26.812 1.00 80.69 165 LYS A N 1
ATOM 1347 C CA . LYS A 1 165 ? -25.505 3.578 28.144 1.00 80.69 165 LYS A CA 1
ATOM 1348 C C . LYS A 1 165 ? -26.082 4.953 28.463 1.00 80.69 165 LYS A C 1
ATOM 1350 O O . LYS A 1 165 ? -26.450 5.209 29.603 1.00 80.69 165 LYS A O 1
ATOM 1355 N N . LYS A 1 166 ? -26.168 5.843 27.471 1.00 76.06 166 LYS A N 1
ATOM 1356 C CA . LYS A 1 166 ? -26.811 7.152 27.634 1.00 76.06 166 LYS A CA 1
ATOM 1357 C C . LYS A 1 166 ? -28.308 6.994 27.914 1.00 76.06 166 LYS A C 1
ATOM 1359 O O . LYS A 1 166 ? -28.836 7.679 28.785 1.00 76.06 166 LYS A O 1
ATOM 1364 N N . CYS A 1 167 ? -28.976 6.076 27.217 1.00 62.91 167 CYS A N 1
ATOM 1365 C CA . CYS A 1 167 ? -30.376 5.746 27.468 1.00 62.91 167 CYS A CA 1
ATOM 1366 C C . CYS A 1 167 ? -30.569 5.134 28.861 1.00 62.91 167 CYS A C 1
ATOM 1368 O O . CYS A 1 167 ? -31.422 5.613 29.597 1.00 62.91 167 CYS A O 1
ATOM 1370 N N . GLU A 1 168 ? -29.728 4.177 29.267 1.00 68.25 168 GLU A N 1
ATOM 1371 C CA . GLU A 1 168 ? -29.722 3.634 30.632 1.00 68.25 168 GLU A CA 1
ATOM 1372 C C . GLU A 1 168 ? -29.488 4.722 31.680 1.00 68.25 168 GLU A C 1
ATOM 1374 O O . GLU A 1 168 ? -30.174 4.717 32.687 1.00 68.25 168 GLU A O 1
ATOM 1379 N N . SER A 1 169 ? -28.593 5.688 31.443 1.00 61.62 169 SER A N 1
ATOM 1380 C CA . SER A 1 169 ? -28.374 6.802 32.379 1.00 61.62 169 SER A CA 1
ATOM 1381 C C . SER A 1 169 ? -29.560 7.765 32.476 1.00 61.62 169 SER A C 1
ATOM 1383 O O . SER A 1 169 ? -29.761 8.382 33.515 1.00 61.62 169 SER A O 1
ATOM 1385 N N . PHE A 1 170 ? -30.351 7.892 31.405 1.00 60.38 170 PHE A N 1
ATOM 1386 C CA . PHE A 1 170 ? -31.598 8.659 31.426 1.00 60.38 170 PHE A CA 1
ATOM 1387 C C . PHE A 1 170 ? -32.724 7.875 32.118 1.00 60.38 170 PHE A C 1
ATOM 1389 O O . PHE A 1 170 ? -33.566 8.465 32.782 1.00 60.38 170 PHE A O 1
ATOM 1396 N N . LEU A 1 171 ? -32.724 6.545 31.975 1.00 58.47 171 LEU A N 1
ATOM 1397 C CA . LEU A 1 171 ? -33.702 5.639 32.579 1.00 58.47 171 LEU A CA 1
ATOM 1398 C C . LEU A 1 171 ? -33.352 5.185 33.997 1.00 58.47 171 LEU A C 1
ATOM 1400 O O . LEU A 1 171 ? -34.207 4.588 34.641 1.00 58.47 171 LEU A O 1
ATOM 1404 N N . SER A 1 172 ? -32.126 5.392 34.478 1.00 49.88 172 SER A N 1
ATOM 1405 C CA . SER A 1 172 ? -31.731 5.047 35.839 1.00 49.88 172 SER A CA 1
ATOM 1406 C C . SER A 1 172 ? -32.218 6.154 36.775 1.00 49.88 172 SER A C 1
ATOM 1408 O O . SER A 1 172 ? -31.589 7.216 36.797 1.00 49.88 172 SER A O 1
ATOM 1410 N N . PRO A 1 173 ? -33.319 5.959 37.529 1.00 61.53 173 PRO A N 1
ATOM 1411 C CA . PRO A 1 173 ? -33.781 6.956 38.484 1.00 61.53 173 PRO A CA 1
ATOM 1412 C C . PRO A 1 173 ? -32.674 7.251 39.497 1.00 61.53 173 PRO A C 1
ATOM 1414 O O . PRO A 1 173 ? -32.112 6.350 40.126 1.00 61.53 173 PRO A O 1
ATOM 1417 N N . GLU A 1 174 ? -32.335 8.529 39.636 1.00 62.72 174 GLU A N 1
ATOM 1418 C CA . GLU A 1 174 ? -31.371 8.977 40.628 1.00 62.72 174 GLU A CA 1
ATOM 1419 C C . GLU A 1 174 ? -32.070 9.077 41.988 1.00 62.72 174 GLU A C 1
ATOM 1421 O O . GLU A 1 174 ? -32.736 10.061 42.304 1.00 62.72 174 GLU A O 1
ATOM 1426 N N . PHE A 1 175 ? -31.932 8.043 42.817 1.00 64.06 175 PHE A N 1
ATOM 1427 C CA . PHE A 1 175 ? -32.468 8.070 44.175 1.00 64.06 175 PHE A CA 1
ATOM 1428 C C . PHE A 1 175 ? -31.518 8.825 45.105 1.00 64.06 175 PHE A C 1
ATOM 1430 O O . PHE A 1 175 ? -30.431 8.344 45.434 1.00 64.06 175 PHE A O 1
ATOM 1437 N N . ARG A 1 176 ? -31.939 10.002 45.576 1.00 66.50 176 ARG A N 1
ATOM 1438 C CA . ARG A 1 176 ? -31.271 10.717 46.672 1.00 66.50 176 ARG A CA 1
ATOM 1439 C C . ARG A 1 176 ? -32.206 10.823 47.865 1.00 66.50 176 ARG A C 1
ATOM 1441 O O . ARG A 1 176 ? -33.330 11.298 47.745 1.00 66.50 176 ARG A O 1
ATOM 1448 N N . SER A 1 177 ? -31.714 10.400 49.026 1.00 67.56 177 SER A N 1
ATOM 1449 C CA . SER A 1 177 ? -32.407 10.600 50.297 1.00 67.56 177 SER A CA 1
ATOM 1450 C C . SER A 1 177 ? -32.037 11.966 50.873 1.00 67.56 177 SER A C 1
ATOM 1452 O O . SER A 1 177 ? -30.856 12.318 50.929 1.00 67.56 177 SER A O 1
ATOM 1454 N N . PHE A 1 178 ? -33.040 12.728 51.308 1.00 67.44 178 PHE A N 1
ATOM 1455 C CA 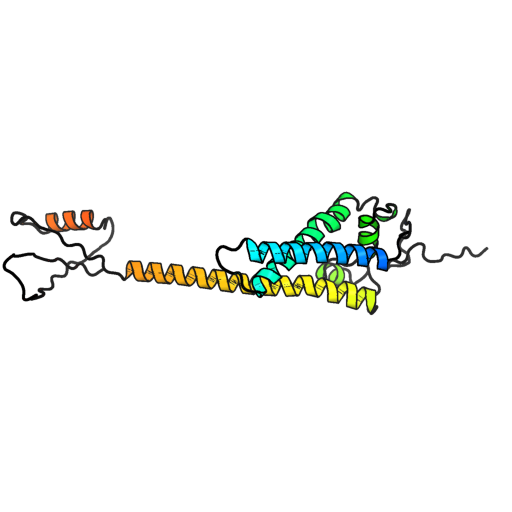. PHE A 1 178 ? -32.863 14.030 51.945 1.00 67.44 178 PHE A CA 1
ATOM 1456 C C . PHE A 1 178 ? -33.514 14.015 53.322 1.00 67.44 178 PHE A C 1
ATOM 1458 O O . PHE A 1 178 ? -34.668 13.621 53.473 1.00 67.44 178 PHE A O 1
ATOM 1465 N N . ALA A 1 179 ? -32.786 14.485 54.331 1.00 68.25 179 ALA A N 1
ATOM 1466 C CA . ALA A 1 179 ? -33.391 14.838 55.605 1.00 68.25 179 ALA A CA 1
ATOM 1467 C C . ALA A 1 179 ? -33.992 16.243 55.470 1.00 68.25 179 ALA A C 1
ATOM 1469 O O . ALA A 1 179 ? -33.269 17.209 55.228 1.00 68.25 179 ALA A O 1
ATOM 1470 N N . VAL A 1 180 ? -35.314 16.343 55.588 1.00 66.62 180 VAL A N 1
ATOM 1471 C CA . VAL A 1 180 ? -36.051 17.610 55.530 1.00 66.62 180 VAL A CA 1
ATOM 1472 C C . VAL A 1 180 ? -36.369 18.037 56.959 1.00 66.62 180 VAL A C 1
ATOM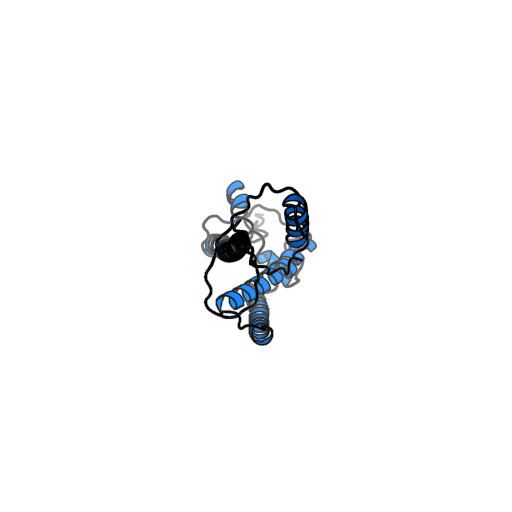 1474 O O . VAL A 1 180 ? -36.889 17.242 57.741 1.00 66.62 180 VAL A O 1
ATOM 1477 N N . ASP A 1 181 ? -36.031 19.279 57.311 1.00 74.00 181 ASP A N 1
ATOM 1478 C CA . ASP A 1 181 ? -36.383 19.844 58.616 1.00 74.00 181 ASP A CA 1
ATOM 1479 C C . ASP A 1 181 ? -37.921 19.908 58.749 1.00 74.00 181 ASP A C 1
ATOM 1481 O O . ASP A 1 181 ? -38.576 20.443 57.846 1.00 74.00 181 ASP A O 1
ATOM 1485 N N . PRO A 1 182 ? -38.515 19.408 59.852 1.00 67.12 182 PRO A N 1
ATOM 1486 C CA . PRO A 1 182 ? -39.956 19.488 60.107 1.00 67.12 182 PRO A CA 1
ATOM 1487 C C . PRO A 1 182 ? -40.553 20.904 60.029 1.00 67.12 182 PRO A C 1
ATOM 1489 O O . PRO A 1 182 ? -41.770 21.050 59.940 1.00 67.12 182 PRO A O 1
ATOM 1492 N N . GLN A 1 183 ? -39.726 21.951 60.089 1.00 72.31 183 GLN A N 1
ATOM 1493 C CA . GLN A 1 183 ? -40.151 23.347 59.989 1.00 72.31 183 GLN A CA 1
ATOM 1494 C C . GLN A 1 183 ? -40.419 23.823 58.546 1.00 72.31 183 GLN A C 1
ATOM 1496 O O . GLN A 1 183 ? -40.904 24.941 58.362 1.00 72.31 183 GLN A O 1
ATOM 1501 N N . ILE A 1 184 ? -40.143 23.011 57.514 1.00 65.69 184 ILE A N 1
ATOM 1502 C CA . ILE A 1 184 ? -40.475 23.338 56.116 1.00 65.69 184 ILE A CA 1
ATOM 1503 C C . ILE A 1 184 ? -41.980 23.118 55.889 1.00 65.69 184 ILE A C 1
ATOM 1505 O O . ILE A 1 184 ? -42.447 21.991 55.759 1.00 65.69 184 ILE A O 1
ATOM 1509 N N . THR A 1 185 ? -42.750 24.210 55.841 1.00 69.62 185 THR A N 1
ATOM 1510 C CA . THR A 1 185 ? -44.225 24.183 55.765 1.00 69.62 185 THR A CA 1
ATOM 1511 C C . THR A 1 185 ? -44.802 24.493 54.380 1.00 69.62 185 THR A C 1
ATOM 1513 O O . THR A 1 185 ? -46.024 24.518 54.229 1.00 69.62 185 THR A O 1
ATOM 1516 N N . SER A 1 186 ? -43.966 24.723 53.360 1.00 76.62 186 SER A N 1
ATOM 1517 C CA . SER A 1 186 ? -44.418 25.102 52.014 1.00 76.62 186 SER A CA 1
ATOM 1518 C C . SER A 1 186 ? -43.822 24.240 50.901 1.00 76.62 186 SER A C 1
ATOM 1520 O O . SER A 1 186 ? -42.638 23.896 50.893 1.00 76.62 186 SER A O 1
ATOM 1522 N N . LEU A 1 187 ? -44.674 23.918 49.924 1.00 73.81 187 LEU A N 1
ATOM 1523 C CA . LEU A 1 187 ? -44.322 23.106 48.763 1.00 73.81 187 LEU A CA 1
ATOM 1524 C C . LEU A 1 187 ? -43.314 23.830 47.859 1.00 73.81 187 LEU A C 1
ATOM 1526 O O . LEU A 1 187 ? -42.384 23.199 47.375 1.00 73.81 187 LEU A O 1
ATOM 1530 N N . ASP A 1 188 ? -43.414 25.155 47.728 1.00 78.06 188 ASP A N 1
ATOM 1531 C CA . ASP A 1 188 ? -42.499 25.966 46.910 1.00 78.06 188 ASP A CA 1
ATOM 1532 C C . ASP A 1 188 ? -41.041 25.891 47.395 1.00 78.06 188 ASP A C 1
ATOM 1534 O O . ASP A 1 188 ? -40.102 25.842 46.598 1.00 78.06 188 ASP A O 1
ATOM 1538 N N . VAL A 1 189 ? -40.832 25.842 48.716 1.00 78.56 189 VAL A N 1
ATOM 1539 C CA . VAL A 1 189 ? -39.490 25.730 49.309 1.00 78.56 189 VAL A CA 1
ATOM 1540 C C . VAL A 1 189 ? -38.918 24.340 49.062 1.00 78.56 189 VAL A C 1
ATOM 1542 O O . VAL A 1 189 ? -37.756 24.215 48.675 1.00 78.56 189 VAL A O 1
ATOM 1545 N N . LEU A 1 190 ? -39.736 23.298 49.226 1.00 75.81 190 LEU A N 1
ATOM 1546 C CA . LEU A 1 190 ? -39.337 21.925 48.933 1.00 75.81 190 LEU A CA 1
ATOM 1547 C C . LEU A 1 190 ? -39.002 21.743 47.444 1.00 75.81 190 LEU A C 1
ATOM 1549 O O . LEU A 1 190 ? -37.965 21.169 47.121 1.00 75.81 190 LEU A O 1
ATOM 1553 N N . GLN A 1 191 ? -39.824 22.293 46.544 1.00 75.38 191 GLN A N 1
ATOM 1554 C CA . GLN A 1 191 ? -39.567 22.300 45.103 1.00 75.38 191 GLN A CA 1
ATOM 1555 C C . GLN A 1 191 ? -38.234 22.965 44.780 1.00 75.38 191 GLN A C 1
ATOM 1557 O O . GLN A 1 191 ? -37.414 22.390 44.072 1.00 75.38 191 GLN A O 1
ATOM 1562 N N . HIS A 1 192 ? -37.979 24.147 45.340 1.00 77.25 192 HIS A N 1
ATOM 1563 C CA . HIS A 1 192 ? -36.731 24.866 45.111 1.00 77.25 192 HIS A CA 1
ATOM 1564 C C . HIS A 1 192 ? -35.500 24.103 45.639 1.00 77.25 192 HIS A C 1
ATOM 1566 O O . HIS A 1 192 ? -34.445 24.114 44.999 1.00 77.25 192 HIS A O 1
ATOM 1572 N N . ILE A 1 193 ? -35.618 23.413 46.779 1.00 79.50 193 ILE A N 1
ATOM 1573 C CA . ILE A 1 193 ? -34.553 22.545 47.308 1.00 79.50 193 ILE A CA 1
ATOM 1574 C C . ILE A 1 193 ? -34.294 21.375 46.356 1.00 79.50 193 ILE A C 1
ATOM 1576 O O . ILE A 1 193 ? -33.138 21.110 46.037 1.00 79.50 193 ILE A O 1
ATOM 1580 N N . LEU A 1 194 ? -35.343 20.714 45.865 1.00 74.94 194 LEU A N 1
ATOM 1581 C CA . LEU A 1 194 ? -35.220 19.561 44.971 1.00 74.94 194 LEU A CA 1
ATOM 1582 C C . LEU A 1 194 ? -34.690 19.953 43.584 1.00 74.94 194 LEU A C 1
ATOM 1584 O O . LEU A 1 194 ? -33.786 19.287 43.087 1.00 74.94 194 LEU A O 1
ATOM 1588 N N . ILE A 1 195 ? -35.142 21.076 43.008 1.00 77.00 195 ILE A N 1
ATOM 1589 C CA . ILE A 1 195 ? -34.586 21.632 41.758 1.00 77.00 195 ILE A CA 1
ATOM 1590 C C . ILE A 1 195 ? -33.081 21.842 41.898 1.00 77.00 195 ILE A C 1
ATOM 1592 O O . ILE A 1 195 ? -32.319 21.467 41.012 1.00 77.00 195 ILE A O 1
ATOM 1596 N N . ARG A 1 196 ? -32.639 22.428 43.017 1.00 77.50 196 ARG A N 1
ATOM 1597 C CA . ARG A 1 196 ? -31.209 22.631 43.272 1.00 77.50 196 ARG A CA 1
ATOM 1598 C C . ARG A 1 196 ? -30.460 21.335 43.545 1.00 77.50 196 ARG A C 1
ATOM 1600 O O . ARG A 1 196 ? -29.296 21.237 43.178 1.00 77.50 196 ARG A O 1
ATOM 1607 N N . ALA A 1 197 ? -31.087 20.374 44.212 1.00 74.75 197 ALA A N 1
ATOM 1608 C CA . ALA A 1 197 ? -30.438 19.128 44.591 1.00 74.75 197 ALA A CA 1
ATOM 1609 C C . ALA A 1 197 ? -30.221 18.174 43.404 1.00 74.75 197 ALA A C 1
ATOM 1611 O O . ALA A 1 197 ? -29.255 17.414 43.420 1.00 74.75 197 ALA A O 1
ATOM 1612 N N . PHE A 1 198 ? -31.088 18.247 42.391 1.00 74.19 198 PHE A N 1
ATOM 1613 C CA . PHE A 1 198 ? -31.032 17.442 41.164 1.00 74.19 198 PHE A CA 1
ATOM 1614 C C . PHE A 1 198 ? -30.656 18.253 39.907 1.00 74.19 198 PHE A C 1
ATOM 1616 O O . PHE A 1 198 ? -30.692 17.722 38.804 1.00 74.19 198 PHE A O 1
ATOM 1623 N N . ASP A 1 199 ? -30.305 19.535 40.064 1.00 73.62 199 ASP A N 1
ATOM 1624 C CA . ASP A 1 199 ? -29.947 20.471 38.982 1.00 73.62 199 ASP A CA 1
ATOM 1625 C C . ASP A 1 199 ? -30.966 20.526 37.820 1.00 73.62 199 ASP A C 1
ATOM 1627 O O . ASP A 1 199 ? -30.622 20.599 36.642 1.00 73.62 199 ASP A O 1
ATOM 1631 N N . LEU A 1 200 ? -32.262 20.512 38.150 1.00 70.19 200 LEU A N 1
ATOM 1632 C CA . LEU A 1 200 ? -33.376 20.410 37.188 1.00 70.19 200 LEU A CA 1
ATOM 1633 C C . LEU A 1 200 ? -33.757 21.752 36.533 1.00 70.19 200 LEU A C 1
ATOM 1635 O O . LEU A 1 200 ? -34.922 22.005 36.218 1.00 70.19 200 LEU A O 1
ATOM 1639 N N . ASN A 1 201 ? -32.795 22.655 36.347 1.00 66.56 201 ASN A N 1
ATOM 1640 C CA . ASN A 1 201 ? -33.060 24.000 35.843 1.00 66.56 201 ASN A CA 1
ATOM 1641 C C . ASN A 1 201 ? -33.600 23.965 34.397 1.00 66.56 201 ASN A C 1
ATOM 1643 O O . ASN A 1 201 ? -32.857 23.696 33.456 1.00 66.56 201 ASN A O 1
ATOM 1647 N N . GLY A 1 202 ? -34.886 24.293 34.217 1.00 63.88 202 GLY A N 1
ATOM 1648 C CA . GLY A 1 202 ? -35.520 24.455 32.899 1.00 63.88 202 GLY A CA 1
ATOM 1649 C C . GLY A 1 202 ? -36.377 23.284 32.403 1.00 63.88 202 GLY A C 1
ATOM 1650 O O . GLY A 1 202 ? -36.832 23.334 31.262 1.00 63.88 202 GLY A O 1
ATOM 1651 N N . PHE A 1 203 ? -36.628 22.267 33.233 1.00 62.03 203 PHE A N 1
ATOM 1652 C CA . PHE A 1 203 ? -37.532 21.152 32.919 1.00 62.03 203 PHE A CA 1
ATOM 1653 C C . PHE A 1 203 ? -38.864 21.274 33.681 1.00 62.03 203 PHE A C 1
ATOM 1655 O O . PHE A 1 203 ? -38.873 21.671 34.845 1.00 62.03 203 PHE A O 1
ATOM 1662 N N . GLU A 1 204 ? -39.989 20.928 33.045 1.00 61.72 204 GLU A N 1
ATOM 1663 C CA . GLU A 1 204 ? -41.265 20.712 33.746 1.00 61.72 204 GLU A CA 1
ATOM 1664 C C . GLU A 1 204 ? -41.254 19.316 34.385 1.00 61.72 204 GLU A C 1
ATOM 1666 O O . GLU A 1 204 ? -41.026 18.324 33.696 1.00 61.72 204 GLU A O 1
ATOM 1671 N N . PHE A 1 205 ? -41.498 19.227 35.693 1.00 62.50 205 PHE A N 1
ATOM 1672 C CA . PHE A 1 205 ? -41.545 17.961 36.435 1.00 62.50 205 PHE A CA 1
ATOM 1673 C C . PHE A 1 205 ? -42.778 17.904 37.346 1.00 62.50 205 PHE A C 1
ATOM 1675 O O . PHE A 1 205 ? -43.264 18.925 37.837 1.00 62.50 205 PHE A O 1
ATOM 1682 N N . GLY A 1 206 ? -43.294 16.693 37.565 1.00 59.41 206 GLY A N 1
ATOM 1683 C CA . GLY A 1 206 ? -44.407 16.411 38.472 1.00 59.41 206 GLY A CA 1
ATOM 1684 C C . GLY A 1 206 ? -43.931 15.767 39.773 1.00 59.41 206 GLY A C 1
ATOM 1685 O O . GLY A 1 206 ? -42.910 15.086 39.799 1.00 59.41 206 GLY A O 1
ATOM 1686 N N . PHE A 1 207 ? -44.681 15.961 40.858 1.00 65.44 207 PHE A N 1
ATOM 1687 C CA . PHE A 1 207 ? -44.429 15.285 42.134 1.00 65.44 207 PHE A CA 1
ATOM 1688 C C . PHE A 1 207 ? -45.384 14.109 42.312 1.00 65.44 207 PHE A C 1
ATOM 1690 O O . PHE A 1 207 ? -46.601 14.291 42.285 1.00 65.44 207 PHE A O 1
ATOM 1697 N N . GLY A 1 208 ? -44.830 12.919 42.540 1.00 57.78 208 GLY A N 1
ATOM 1698 C CA . GLY A 1 208 ? -45.560 11.754 43.030 1.00 57.78 208 GLY A CA 1
ATOM 1699 C C . GLY A 1 208 ? -45.191 11.479 44.487 1.00 57.78 208 GLY A C 1
ATOM 1700 O O . GLY A 1 208 ? -44.023 11.553 44.850 1.00 57.78 208 GLY A O 1
ATOM 1701 N N . PHE A 1 209 ? -46.176 11.168 45.330 1.00 59.03 209 PHE A N 1
ATOM 1702 C CA . PHE A 1 209 ? -45.940 10.638 46.675 1.00 59.03 209 PHE A CA 1
ATOM 1703 C C . PHE A 1 209 ? -46.401 9.180 46.710 1.00 59.03 209 PHE A C 1
ATOM 1705 O O . PHE A 1 209 ? -47.586 8.902 46.530 1.00 59.03 209 PHE A O 1
ATOM 1712 N N . GLY A 1 210 ? -45.468 8.257 46.943 1.00 52.19 210 GLY A N 1
ATOM 1713 C CA . GLY A 1 210 ? -45.754 6.859 47.255 1.00 52.19 210 GLY A CA 1
ATOM 1714 C C . GLY A 1 210 ? -45.475 6.600 48.733 1.00 52.19 210 GLY A C 1
ATOM 1715 O O . GLY A 1 210 ? -44.380 6.883 49.208 1.00 52.19 210 GLY A O 1
ATOM 1716 N N . ILE A 1 211 ? -46.456 6.087 49.480 1.00 48.47 211 ILE A N 1
ATOM 1717 C CA . ILE A 1 211 ? -46.223 5.617 50.852 1.00 48.47 211 ILE A CA 1
ATOM 1718 C C . ILE A 1 211 ? -45.738 4.172 50.747 1.00 48.47 211 ILE A C 1
ATOM 1720 O O . ILE A 1 211 ? -46.535 3.275 50.477 1.00 48.47 211 ILE A O 1
ATOM 1724 N N . PHE A 1 212 ? -44.441 3.946 50.944 1.00 44.06 212 PHE A N 1
ATOM 1725 C CA . PHE A 1 212 ? -43.894 2.601 51.100 1.00 44.06 212 PHE A CA 1
ATOM 1726 C C . PHE A 1 212 ? -43.828 2.254 52.586 1.00 44.06 212 PHE A C 1
ATOM 1728 O O . PHE A 1 212 ? -43.095 2.867 53.358 1.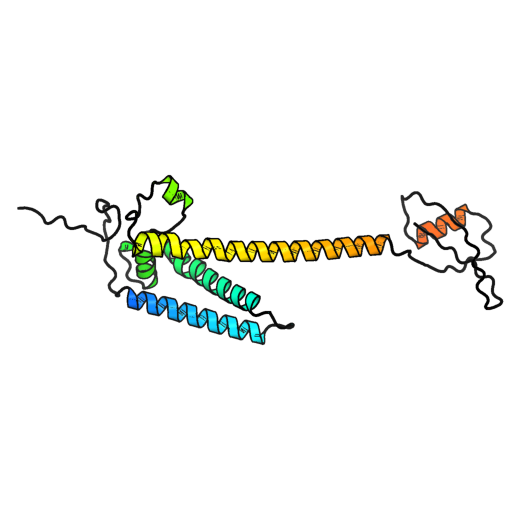00 44.06 212 PHE A O 1
ATOM 1735 N N . GLU A 1 213 ? -44.618 1.266 52.995 1.00 35.81 213 GLU A N 1
ATOM 1736 C CA . GLU A 1 213 ? -44.614 0.738 54.356 1.00 35.81 213 GLU A CA 1
ATOM 1737 C C . GLU A 1 213 ? -43.414 -0.212 54.516 1.00 35.81 213 GLU A C 1
ATOM 1739 O O . GLU A 1 213 ? -43.537 -1.435 54.460 1.00 35.81 213 GLU A O 1
ATOM 1744 N N . THR A 1 214 ? -42.203 0.337 54.652 1.00 39.31 214 THR A N 1
ATOM 1745 C CA . THR A 1 214 ? -41.054 -0.463 55.086 1.00 39.31 214 THR A CA 1
ATOM 1746 C C . THR A 1 214 ? -41.167 -0.686 56.586 1.00 39.31 214 THR A C 1
ATOM 1748 O O . THR A 1 214 ? -40.879 0.200 57.390 1.00 39.31 214 THR A O 1
ATOM 1751 N N . VAL A 1 215 ? -41.594 -1.891 56.963 1.00 36.94 215 VAL A N 1
ATOM 1752 C CA . VAL A 1 215 ? -41.438 -2.423 58.317 1.00 36.94 215 VAL A CA 1
ATOM 1753 C C . VAL A 1 215 ? -39.940 -2.449 58.625 1.00 36.94 215 VAL A C 1
ATOM 1755 O O . VAL A 1 215 ? -39.275 -3.387 58.210 1.00 36.94 215 VAL A O 1
ATOM 1758 N N . VAL A 1 216 ? -39.409 -1.401 59.262 1.00 36.53 216 VAL A N 1
ATOM 1759 C CA . VAL A 1 216 ? -38.340 -1.408 60.280 1.00 36.53 216 VAL A CA 1
ATOM 1760 C C . VAL A 1 216 ? -38.056 0.041 60.717 1.00 36.53 216 VAL A C 1
ATOM 1762 O O . VAL A 1 216 ? -37.705 0.901 59.920 1.00 36.53 216 VAL A O 1
ATOM 1765 N N . ASP A 1 217 ? -38.166 0.222 62.031 1.00 32.38 217 ASP A N 1
ATOM 1766 C CA . ASP A 1 217 ? -37.664 1.288 62.899 1.00 32.38 217 ASP A CA 1
ATOM 1767 C C . ASP A 1 217 ? -38.296 2.690 62.951 1.00 32.38 217 ASP A C 1
ATOM 1769 O O . ASP A 1 217 ? -38.573 3.387 61.980 1.00 32.38 217 ASP A O 1
ATOM 1773 N N . TYR A 1 218 ? -38.470 3.094 64.210 1.00 32.44 218 TYR A N 1
ATOM 1774 C CA . TYR A 1 218 ? -39.027 4.330 64.743 1.00 32.44 218 TYR A CA 1
ATOM 1775 C C . TYR A 1 218 ? -38.134 5.542 64.399 1.00 32.44 218 TYR A C 1
ATOM 1777 O O . TYR A 1 218 ? -37.466 6.118 65.253 1.00 32.44 218 TYR A O 1
ATOM 1785 N N . SER A 1 219 ? -38.119 5.971 63.139 1.00 32.38 219 SER A N 1
ATOM 1786 C CA . SER A 1 219 ? -37.741 7.340 62.782 1.00 32.38 219 SER A CA 1
ATOM 1787 C C . SER A 1 219 ? -38.486 7.753 61.521 1.00 32.38 219 SER A C 1
ATOM 1789 O O . SER A 1 219 ? -38.392 7.094 60.490 1.00 32.38 219 SER A O 1
ATOM 1791 N N . SER A 1 220 ? -39.276 8.820 61.610 1.00 33.34 220 SER A N 1
ATOM 1792 C CA . SER A 1 220 ? -40.048 9.356 60.493 1.00 33.34 220 SER A CA 1
ATOM 1793 C C . SER A 1 220 ? -39.106 9.940 59.434 1.00 33.34 220 SER A C 1
ATOM 1795 O O . SER A 1 220 ? -38.735 11.112 59.510 1.00 33.34 220 SER A O 1
ATOM 1797 N N . GLN A 1 221 ? -38.706 9.131 58.457 1.00 33.62 221 GLN A N 1
ATOM 1798 C CA . GLN A 1 221 ? -38.002 9.588 57.261 1.00 33.62 221 GLN A CA 1
ATOM 1799 C C . GLN A 1 221 ? -38.971 9.563 56.077 1.00 33.62 221 GLN A C 1
ATOM 1801 O O . GLN A 1 221 ? -39.361 8.502 55.598 1.00 33.62 221 GLN A O 1
ATOM 1806 N N . ALA A 1 222 ? -39.374 10.747 55.611 1.00 36.28 222 ALA A N 1
ATOM 1807 C CA . ALA A 1 222 ? -40.095 10.893 54.354 1.00 36.28 222 ALA A CA 1
ATOM 1808 C C . ALA A 1 222 ? -39.091 10.746 53.202 1.00 36.28 222 ALA A C 1
ATOM 1810 O O . ALA A 1 222 ? -38.254 11.620 52.984 1.00 36.28 222 ALA A O 1
ATOM 1811 N N . SER A 1 223 ? -39.143 9.622 52.494 1.00 37.22 223 SER A N 1
ATOM 1812 C CA . SER A 1 223 ? -38.378 9.393 51.267 1.00 37.22 223 SER A CA 1
ATOM 1813 C C . SER A 1 223 ? -39.209 9.884 50.080 1.00 37.22 223 SER A C 1
ATOM 1815 O O . SER A 1 223 ? -40.308 9.393 49.838 1.00 37.22 223 SER A O 1
ATOM 1817 N N . LEU A 1 224 ? -38.706 10.892 49.365 1.00 40.19 224 LEU A N 1
ATOM 1818 C CA . LEU A 1 224 ? -39.271 11.346 48.094 1.00 40.19 224 LEU A CA 1
ATOM 1819 C C . LEU A 1 224 ? -38.624 10.538 46.966 1.00 40.19 224 LEU A C 1
ATOM 1821 O O . LEU A 1 224 ? -37.437 10.708 46.694 1.00 40.19 224 LEU A O 1
ATOM 1825 N N . GLU A 1 225 ? -39.395 9.675 46.308 1.00 42.12 225 GLU A N 1
ATOM 1826 C CA . GLU A 1 225 ? -39.017 9.125 45.005 1.00 42.12 225 GLU A CA 1
ATOM 1827 C C . GLU A 1 225 ? -39.513 10.072 43.911 1.00 42.12 225 GLU A C 1
ATOM 1829 O O . GLU A 1 225 ? -40.716 10.255 43.724 1.00 42.12 225 GLU A O 1
ATOM 1834 N N . LEU A 1 226 ? -38.580 10.689 43.188 1.00 40.38 226 LEU A N 1
ATOM 1835 C CA . LEU A 1 226 ? -38.885 11.404 41.957 1.00 40.38 226 LEU A CA 1
ATOM 1836 C C . LEU A 1 226 ? -38.698 10.416 40.798 1.00 40.38 226 LEU A C 1
ATOM 1838 O O . LEU A 1 226 ? -37.571 10.083 40.439 1.00 40.38 226 LEU A O 1
ATOM 1842 N N . ALA A 1 227 ? -39.798 9.911 40.244 1.00 37.97 227 ALA A N 1
ATOM 1843 C CA . ALA A 1 227 ? -39.768 9.218 38.961 1.00 37.97 227 ALA A CA 1
ATOM 1844 C C . ALA A 1 227 ? -39.829 10.278 37.849 1.00 37.97 227 ALA A C 1
ATOM 1846 O O . ALA A 1 227 ? -40.790 11.048 37.806 1.00 37.97 227 ALA A O 1
ATOM 1847 N N . MET A 1 228 ? -38.786 10.347 37.011 1.00 39.97 228 MET A N 1
ATOM 1848 C CA . MET A 1 228 ? -38.808 11.101 35.748 1.00 39.97 228 MET A CA 1
ATOM 1849 C C . MET A 1 228 ? -39.676 10.393 34.711 1.00 39.97 228 MET A C 1
ATOM 1851 O O . MET A 1 228 ? -39.559 9.151 34.602 1.00 39.97 228 MET A O 1
#

pLDDT: mean 77.62, std 17.07, range [32.38, 97.12]

Foldseek 3Di:
DDDPPDQPDPWPPSPDDDDQADAAPDDPVVLVCVLVVVLVVLLVVLLVCLCPVDPDNDDPVVSVVSSVVSSVCCCVCPQVVCCVVCVVCLRNDNPSSSNVVVVLPPADDPVVCVVVVVRGHDPPDCPVPVPNRPVVVVCVVPVVVVVVVVVVVVVVVVVVVVVVVVVVVVQVFDFDFDDDDPPPPDPVVVVVVVCVVVVVPPDDADFDQDDDPPPDDDDDGRGGRGDD

InterPro domains:
  IPR007905 Emopamil-binding protein [PTHR14207] (5-102)
  IPR033118 EXPERA domain [PF05241] (95-150)